Protein AF-G8SBR4-F1 (afdb_monomer)

Nearest PDB structures (foldseek):
  3jyc-assembly1_A  TM=4.160E-01  e=3.645E+00  Gallus gallus
  7jh5-assembly2_B  TM=1.978E-01  e=1.471E+00  synthetic construct
  8qoe-assembly1_A  TM=1.934E-01  e=2.579E+00  Bacillus subtilis
  8xqp-assembly1_R  TM=1.798E-01  e=9.433E+00  Clostridium perfringens

Mean predicted aligned error: 12.68 Å

Sequence (337 aa):
MSLQRVLLVAGSVLLLLQIVKFSGVLSAIRWILANGREFIVELRKRQDTFSEAAYWEVLDRCNGRAVPPFGVLEYRLLRFASRRGRAAGVAIRFGRTILYDFTAIGVYVAAFLLITGAPALRNRVHGPVTTLAWISAGLGALQLIAIYAEACVSYARIGSYGLGFHGASRYVERERAGTYFAEVKTLVGAVLYSLLIGSMIFYFSAGHGARYDAFRIAQTTPAGVAGDVLTCVYFAVMTFFTADTPDARNGVAHLATVILVLQAVCALVLALTTATMYIAPDSRPEPPPVDPPAPEPSRLPVQRPARSGPAAFVTGVVIGVVLAGAGLRARRPGRRR

Radius of gyration: 23.19 Å; Cα contacts (8 Å, |Δi|>4): 305; chains: 1; bounding box: 65×39×85 Å

Structure (mmCIF, N/CA/C/O backbone):
data_AF-G8SBR4-F1
#
_entry.id   AF-G8SBR4-F1
#
loop_
_atom_site.group_PDB
_atom_site.id
_atom_site.type_symbol
_atom_site.label_atom_id
_atom_site.label_alt_id
_atom_site.label_comp_id
_atom_site.label_asym_id
_atom_site.label_entity_id
_atom_site.label_seq_id
_atom_site.pdbx_PDB_ins_code
_atom_site.Cartn_x
_atom_site.Cartn_y
_atom_site.Cartn_z
_atom_site.occupancy
_atom_site.B_iso_or_equiv
_atom_site.auth_seq_id
_atom_site.auth_comp_id
_atom_site.auth_asym_id
_atom_site.auth_atom_id
_atom_site.pdbx_PDB_model_num
ATOM 1 N N . MET A 1 1 ? -2.087 18.052 -26.152 1.00 65.94 1 MET A N 1
ATOM 2 C CA . MET A 1 1 ? -1.123 17.846 -25.042 1.00 65.94 1 MET A CA 1
ATOM 3 C C . MET A 1 1 ? -0.357 16.554 -25.307 1.00 65.94 1 MET A C 1
ATOM 5 O O . MET A 1 1 ? -1.004 15.582 -25.671 1.00 65.94 1 MET A O 1
ATOM 9 N N . SER A 1 2 ? 0.980 16.526 -25.213 1.00 86.44 2 SER A N 1
ATOM 10 C CA . SER A 1 2 ? 1.739 15.285 -25.461 1.00 86.44 2 SER A CA 1
ATOM 11 C C . SER A 1 2 ? 1.460 14.240 -24.373 1.00 86.44 2 SER A C 1
ATOM 13 O O . SER A 1 2 ? 1.215 14.597 -23.220 1.00 86.44 2 SER A O 1
ATOM 15 N N . LEU A 1 3 ? 1.516 12.949 -24.724 1.00 83.56 3 LEU A N 1
ATOM 16 C CA . LEU A 1 3 ? 1.269 11.840 -23.790 1.00 83.56 3 LEU A CA 1
ATOM 17 C C . LEU A 1 3 ? 2.164 11.918 -22.541 1.00 83.56 3 LEU A C 1
ATOM 19 O O . LEU A 1 3 ? 1.691 11.706 -21.431 1.00 83.56 3 LEU A O 1
ATOM 23 N N . GLN A 1 4 ? 3.433 12.300 -22.704 1.00 85.50 4 GLN A N 1
ATOM 24 C CA . GLN A 1 4 ? 4.359 12.503 -21.589 1.00 85.50 4 GLN A CA 1
ATOM 25 C C . GLN A 1 4 ? 3.858 13.570 -20.604 1.00 85.50 4 GLN A C 1
ATOM 27 O O . GLN A 1 4 ? 3.919 13.351 -19.400 1.00 85.50 4 GLN A O 1
ATOM 32 N N . ARG A 1 5 ? 3.316 14.698 -21.088 1.00 87.00 5 ARG A N 1
ATOM 33 C CA . ARG A 1 5 ? 2.748 15.739 -20.213 1.00 87.00 5 ARG A CA 1
ATOM 34 C C . ARG A 1 5 ? 1.516 15.232 -19.464 1.00 87.00 5 ARG A C 1
ATOM 36 O O . ARG A 1 5 ? 1.389 15.510 -18.279 1.00 87.00 5 ARG A O 1
ATOM 43 N N . VAL A 1 6 ? 0.651 14.454 -20.125 1.00 87.44 6 VAL A N 1
ATOM 44 C CA . VAL A 1 6 ? -0.506 13.806 -19.474 1.00 87.44 6 VAL A CA 1
ATOM 45 C C . VAL A 1 6 ? -0.036 12.896 -18.339 1.00 87.44 6 VAL A C 1
ATOM 47 O O . VAL A 1 6 ? -0.540 13.005 -17.226 1.00 87.44 6 VAL A O 1
ATOM 50 N N . LEU A 1 7 ? 0.954 12.037 -18.601 1.00 86.25 7 LEU A N 1
ATOM 51 C CA . LEU A 1 7 ? 1.486 11.100 -17.609 1.00 86.25 7 LEU A CA 1
ATOM 52 C C . LEU A 1 7 ? 2.224 11.802 -16.467 1.00 86.25 7 LEU A C 1
ATOM 54 O O . LEU A 1 7 ? 2.116 11.353 -15.333 1.00 86.25 7 LEU A O 1
ATOM 58 N N . LEU A 1 8 ? 2.928 12.905 -16.734 1.00 88.88 8 LEU A N 1
ATOM 59 C CA . LEU A 1 8 ? 3.547 13.714 -15.683 1.00 88.88 8 LEU A CA 1
ATOM 60 C C . LEU A 1 8 ? 2.501 14.341 -14.772 1.00 88.88 8 LEU A C 1
ATOM 62 O O . LEU A 1 8 ? 2.601 14.211 -13.560 1.00 88.88 8 LEU A O 1
ATOM 66 N N . VAL A 1 9 ? 1.477 14.982 -15.339 1.00 89.50 9 VAL A N 1
ATOM 67 C CA . VAL A 1 9 ? 0.406 15.589 -14.538 1.00 89.50 9 VAL A CA 1
ATOM 68 C C . VAL A 1 9 ? -0.328 14.515 -13.735 1.00 89.50 9 VAL A C 1
ATOM 70 O O . VAL A 1 9 ? -0.495 14.668 -12.528 1.00 89.50 9 VAL A O 1
ATOM 73 N N . ALA A 1 10 ? -0.711 13.407 -14.375 1.00 86.62 10 ALA A N 1
ATOM 74 C CA . ALA A 1 10 ? -1.394 12.303 -13.707 1.00 86.62 10 ALA A CA 1
ATOM 75 C C . ALA A 1 10 ? -0.533 11.682 -12.597 1.00 86.62 10 ALA A C 1
ATOM 77 O O . ALA A 1 10 ? -1.011 11.518 -11.478 1.00 86.62 10 ALA A O 1
ATOM 78 N N . GLY A 1 11 ? 0.739 11.390 -12.878 1.00 87.38 11 GLY A N 1
ATOM 79 C CA . GLY A 1 11 ? 1.673 10.843 -11.900 1.00 87.38 11 GLY A CA 1
ATOM 80 C C . GLY A 1 11 ? 1.918 11.792 -10.727 1.00 87.38 11 GLY A C 1
ATOM 81 O O . GLY A 1 11 ? 1.952 11.344 -9.589 1.00 87.38 11 GLY A O 1
ATOM 82 N N . SER A 1 12 ? 2.014 13.104 -10.969 1.00 92.00 12 SER A N 1
ATOM 83 C CA . SER A 1 12 ? 2.237 14.093 -9.908 1.00 92.00 12 SER A CA 1
ATOM 84 C C . SER A 1 12 ? 1.014 14.230 -9.010 1.00 92.00 12 SER A C 1
ATOM 86 O O . SER A 1 12 ? 1.148 14.310 -7.791 1.00 92.00 12 SER A O 1
ATOM 88 N N . VAL A 1 13 ? -0.189 14.207 -9.595 1.00 87.94 13 VAL A N 1
ATOM 89 C CA . VAL A 1 13 ? -1.441 14.173 -8.830 1.00 87.94 13 VAL A CA 1
ATOM 90 C C . VAL A 1 13 ? -1.520 12.888 -8.005 1.00 87.94 13 VAL A C 1
ATOM 92 O O . VAL A 1 13 ? -1.820 12.957 -6.817 1.00 87.94 13 VAL A O 1
ATOM 95 N N . LEU A 1 14 ? -1.203 11.728 -8.589 1.00 86.44 14 LEU A N 1
ATOM 96 C CA . LEU A 1 14 ? -1.184 10.457 -7.860 1.00 86.44 14 LEU A CA 1
ATOM 97 C C . LEU A 1 14 ? -0.159 10.461 -6.725 1.00 86.44 14 LEU A C 1
ATOM 99 O O . LEU A 1 14 ? -0.493 10.039 -5.621 1.00 86.44 14 LEU A O 1
ATOM 103 N N . LEU A 1 15 ? 1.044 10.987 -6.954 1.00 89.31 15 LEU A N 1
ATOM 104 C CA . LEU A 1 15 ? 2.070 11.110 -5.925 1.00 89.31 15 LEU A CA 1
ATOM 105 C C . LEU A 1 15 ? 1.606 12.021 -4.782 1.00 89.31 15 LEU A C 1
ATOM 107 O O . LEU A 1 15 ? 1.761 11.670 -3.616 1.00 89.31 15 LEU A O 1
ATOM 111 N N . LEU A 1 16 ? 0.983 13.161 -5.094 1.00 88.44 16 LEU A N 1
ATOM 112 C CA . LEU A 1 16 ? 0.421 14.051 -4.078 1.00 88.44 16 LEU A CA 1
ATOM 113 C C . LEU A 1 16 ? -0.665 13.344 -3.257 1.00 88.44 16 LEU A C 1
ATOM 115 O O . LEU A 1 16 ? -0.659 13.422 -2.029 1.00 88.44 16 LEU A O 1
ATOM 119 N N . LEU A 1 17 ? -1.567 12.616 -3.920 1.00 84.69 17 LEU A N 1
ATOM 120 C CA . LEU A 1 17 ? -2.590 11.813 -3.249 1.00 84.69 17 LEU A CA 1
ATOM 121 C C . LEU A 1 17 ? -1.957 10.743 -2.354 1.00 84.69 17 LEU A C 1
ATOM 123 O O . LEU A 1 17 ? -2.390 10.565 -1.216 1.00 84.69 17 LEU A O 1
ATOM 127 N N . GLN A 1 18 ? -0.899 10.075 -2.820 1.00 87.56 18 GLN A N 1
ATOM 128 C CA . GLN A 1 18 ? -0.135 9.131 -2.014 1.00 87.56 18 GLN A CA 1
ATOM 129 C C . GLN A 1 18 ? 0.480 9.816 -0.777 1.00 87.56 18 GLN A C 1
ATOM 131 O O . GLN A 1 18 ? 0.325 9.317 0.336 1.00 87.56 18 GLN A O 1
ATOM 136 N N . ILE A 1 19 ? 1.122 10.975 -0.918 1.00 88.50 19 ILE A N 1
ATOM 137 C CA . ILE A 1 19 ? 1.710 11.706 0.219 1.00 88.50 19 ILE A CA 1
ATOM 138 C C . ILE A 1 19 ? 0.632 12.058 1.248 1.00 88.50 19 ILE A C 1
ATOM 140 O O . ILE A 1 19 ? 0.788 11.777 2.435 1.00 88.50 19 ILE A O 1
ATOM 144 N N . VAL A 1 20 ? -0.490 12.615 0.790 1.00 84.50 20 VAL A N 1
ATOM 145 C CA . VAL A 1 20 ? -1.632 12.964 1.644 1.00 84.50 20 VAL A CA 1
ATOM 146 C C . VAL A 1 20 ? -2.134 11.733 2.401 1.00 84.50 20 VAL A C 1
ATOM 148 O O . VAL A 1 20 ? -2.339 11.796 3.613 1.00 84.50 20 VAL A O 1
ATOM 151 N N . LYS A 1 21 ? -2.260 10.591 1.718 1.00 81.12 21 LYS A N 1
ATOM 152 C CA . LYS A 1 21 ? -2.664 9.327 2.338 1.00 81.12 21 LYS A CA 1
ATOM 153 C C . LYS A 1 21 ? -1.675 8.811 3.364 1.00 81.12 21 LYS A C 1
ATOM 155 O O . LYS A 1 21 ? -2.083 8.444 4.462 1.00 81.12 21 LYS A O 1
ATOM 160 N N . PHE A 1 22 ? -0.395 8.796 3.016 1.00 86.06 22 PHE A N 1
ATOM 161 C CA . PHE A 1 22 ? 0.662 8.333 3.900 1.00 86.06 22 PHE A CA 1
ATOM 162 C C . PHE A 1 22 ? 0.661 9.133 5.206 1.00 86.06 22 PHE A C 1
ATOM 164 O O . PHE A 1 22 ? 0.586 8.556 6.289 1.00 86.06 22 PHE A O 1
ATOM 171 N N . SER A 1 23 ? 0.603 10.463 5.102 1.00 85.81 23 SER A N 1
ATOM 172 C CA . SER A 1 23 ? 0.567 11.368 6.253 1.00 85.81 23 SER A CA 1
ATOM 173 C C . SER A 1 23 ? -0.584 11.094 7.211 1.00 85.81 23 SER A C 1
ATOM 175 O O . SER A 1 23 ? -0.430 11.248 8.426 1.00 85.81 23 SER A O 1
ATOM 177 N N . GLY A 1 24 ? -1.748 10.681 6.712 1.00 81.00 24 GLY A N 1
ATOM 178 C CA . GLY A 1 24 ? -2.842 10.385 7.625 1.00 81.00 24 GLY A CA 1
ATOM 179 C C . GLY A 1 24 ? -2.983 8.931 8.052 1.00 81.00 24 GLY A C 1
ATOM 180 O O . GLY A 1 24 ? -3.658 8.725 9.053 1.00 81.00 24 GLY A O 1
ATOM 181 N N . VAL A 1 25 ? -2.283 7.973 7.433 1.00 83.06 25 VAL A N 1
ATOM 182 C CA . VAL A 1 25 ? -1.982 6.684 8.096 1.00 83.06 25 VAL A CA 1
ATOM 183 C C . VAL A 1 25 ? -1.115 6.945 9.326 1.00 83.06 25 VAL A C 1
ATOM 185 O O . VAL A 1 25 ? -1.437 6.500 10.423 1.00 83.06 25 VAL A O 1
ATOM 188 N N . LEU A 1 26 ? -0.070 7.772 9.193 1.00 87.38 26 LEU A N 1
ATOM 189 C CA . LEU A 1 26 ? 0.764 8.167 10.335 1.00 87.38 26 LEU A CA 1
ATOM 190 C C . LEU A 1 26 ? -0.042 8.920 11.405 1.00 87.38 26 LEU A C 1
ATOM 192 O O . LEU A 1 26 ? 0.120 8.679 12.602 1.00 87.38 26 LEU A O 1
ATOM 196 N N . SER A 1 27 ? -0.955 9.801 10.985 1.00 83.38 27 SER A N 1
ATOM 197 C CA . SER A 1 27 ? -1.854 10.494 11.914 1.00 83.38 27 SER A CA 1
ATOM 198 C C . SER A 1 27 ? -2.823 9.533 12.609 1.00 83.38 27 SER A C 1
ATOM 200 O O . SER A 1 27 ? -3.087 9.720 13.796 1.00 83.38 27 SER A O 1
ATOM 202 N N . ALA A 1 28 ? -3.312 8.500 11.913 1.00 81.31 28 ALA A N 1
ATOM 203 C CA . ALA A 1 28 ? -4.145 7.453 12.498 1.00 81.31 28 ALA A CA 1
ATOM 204 C C . ALA A 1 28 ? -3.377 6.624 13.525 1.00 81.31 28 ALA A C 1
ATOM 206 O O . ALA A 1 28 ? -3.847 6.493 14.651 1.00 81.31 28 ALA A O 1
ATOM 207 N N . ILE A 1 29 ? -2.154 6.185 13.213 1.00 86.38 29 ILE A N 1
ATOM 208 C CA . ILE A 1 29 ? -1.273 5.504 14.176 1.00 86.38 29 ILE A CA 1
ATOM 209 C C . ILE A 1 29 ? -1.103 6.352 15.438 1.00 86.38 29 ILE A C 1
ATOM 211 O O . ILE A 1 29 ? -1.348 5.875 16.547 1.00 86.38 29 ILE A O 1
ATOM 215 N N . ARG A 1 30 ? -0.733 7.630 15.276 1.00 86.62 30 ARG A N 1
ATOM 216 C CA . ARG A 1 30 ? -0.554 8.555 16.404 1.00 86.62 30 ARG A CA 1
ATOM 217 C C . ARG A 1 30 ? -1.828 8.676 17.238 1.00 86.62 30 ARG A C 1
ATOM 219 O O . ARG A 1 30 ? -1.757 8.659 18.464 1.00 86.62 30 ARG A O 1
ATOM 226 N N . TRP A 1 31 ? -2.981 8.779 16.582 1.00 85.75 31 TRP A N 1
ATOM 227 C CA . TRP A 1 31 ? -4.265 8.847 17.266 1.00 85.75 31 TRP A CA 1
ATOM 228 C C . TRP A 1 31 ? -4.572 7.565 18.044 1.00 85.75 31 TRP A C 1
ATOM 230 O O . TRP A 1 31 ? -4.963 7.651 19.203 1.00 85.75 31 TRP A O 1
ATOM 240 N N . ILE A 1 32 ? -4.364 6.383 17.456 1.00 84.25 32 ILE A N 1
ATOM 241 C CA . ILE A 1 32 ? -4.666 5.100 18.114 1.00 84.25 32 ILE A CA 1
ATOM 242 C C . ILE A 1 32 ? -3.770 4.906 19.337 1.00 84.25 32 ILE A C 1
ATOM 244 O O . ILE A 1 32 ? -4.229 4.428 20.376 1.00 84.25 32 ILE A O 1
ATOM 248 N N . LEU A 1 33 ? -2.500 5.303 19.239 1.00 86.75 33 LEU A N 1
ATOM 249 C CA . LEU A 1 33 ? -1.570 5.245 20.362 1.00 86.75 33 LEU A CA 1
ATOM 250 C C . LEU A 1 33 ? -2.011 6.138 21.528 1.00 86.75 33 LEU A C 1
ATOM 252 O O . LEU A 1 33 ? -1.900 5.704 22.677 1.00 86.75 33 LEU A O 1
ATOM 256 N N . ALA A 1 34 ? -2.525 7.336 21.232 1.00 85.62 34 ALA A N 1
ATOM 257 C CA . ALA A 1 34 ? -2.990 8.292 22.234 1.00 85.62 34 ALA A CA 1
ATOM 258 C C . ALA A 1 34 ? -4.360 7.914 22.827 1.00 85.62 34 ALA A C 1
ATOM 260 O O . ALA A 1 34 ? -4.504 7.855 24.043 1.00 85.62 34 ALA A O 1
ATOM 261 N N . ASN A 1 35 ? -5.343 7.609 21.975 1.00 85.50 35 ASN A N 1
ATOM 262 C CA . ASN A 1 35 ? -6.762 7.578 22.348 1.00 85.50 35 ASN A CA 1
ATOM 263 C C . ASN A 1 35 ? -7.411 6.189 22.217 1.00 85.50 35 ASN A C 1
ATOM 265 O O . ASN A 1 35 ? -8.520 5.977 22.700 1.00 85.50 35 ASN A O 1
ATOM 269 N N . GLY A 1 36 ? -6.752 5.215 21.578 1.00 82.62 36 GLY A N 1
ATOM 270 C CA . GLY A 1 36 ? -7.382 3.943 21.195 1.00 82.62 36 GLY A CA 1
ATOM 271 C C . GLY A 1 36 ? -7.905 3.103 22.368 1.00 82.62 36 GLY A C 1
ATOM 272 O O . GLY A 1 36 ? -8.926 2.435 22.229 1.00 82.62 36 GLY A O 1
ATOM 273 N N . ARG A 1 37 ? -7.243 3.162 23.536 1.00 85.06 37 ARG A N 1
ATOM 274 C CA . ARG A 1 37 ? -7.680 2.439 24.749 1.00 85.06 37 ARG A CA 1
ATOM 275 C C . ARG A 1 37 ? -8.931 3.048 25.374 1.00 85.06 37 ARG A C 1
ATOM 277 O O . ARG A 1 37 ? -9.852 2.320 25.719 1.00 85.06 37 ARG A O 1
ATOM 284 N N . GLU A 1 38 ? -8.960 4.368 25.516 1.00 85.31 38 GLU A N 1
ATOM 285 C CA . GLU A 1 38 ? -10.134 5.074 26.032 1.00 85.31 38 GLU A CA 1
ATOM 286 C C . GLU A 1 38 ? -11.323 4.876 25.090 1.00 85.31 38 GLU A C 1
ATOM 288 O O . GLU A 1 38 ? -12.408 4.500 25.525 1.00 85.31 38 GLU A O 1
ATOM 293 N N . PHE A 1 39 ? -11.070 4.997 23.784 1.00 84.00 39 PHE A N 1
ATOM 294 C CA . PHE A 1 39 ? -12.059 4.761 22.744 1.00 84.00 39 PHE A CA 1
ATOM 295 C C . PHE A 1 39 ? -12.727 3.386 22.866 1.00 84.00 39 PHE A C 1
ATOM 297 O O . PHE A 1 39 ? -13.953 3.313 22.890 1.00 84.00 39 PHE A O 1
ATOM 304 N N . ILE A 1 40 ? -11.960 2.292 22.981 1.00 82.00 40 ILE A N 1
ATOM 305 C CA . ILE A 1 40 ? -12.560 0.952 23.072 1.00 82.00 40 ILE A CA 1
ATOM 306 C C . ILE A 1 40 ? -13.300 0.728 24.396 1.00 82.00 40 ILE A C 1
ATOM 308 O O . ILE A 1 40 ? -14.309 0.026 24.412 1.00 82.00 40 ILE A O 1
ATOM 312 N N . VAL A 1 41 ? -12.840 1.328 25.498 1.00 85.19 41 VAL A N 1
ATOM 313 C CA . VAL A 1 41 ? -13.530 1.256 26.796 1.00 85.19 41 VAL A CA 1
ATOM 314 C C . VAL A 1 41 ? -14.888 1.951 26.716 1.00 85.19 41 VAL A C 1
ATOM 316 O O . VAL A 1 41 ? -15.898 1.350 27.072 1.00 85.19 41 VAL A O 1
ATOM 319 N N . GLU A 1 42 ? -14.937 3.175 26.191 1.00 84.44 42 GLU A N 1
ATOM 320 C CA . GLU A 1 42 ? -16.190 3.918 26.003 1.00 84.44 42 GLU A CA 1
ATOM 321 C C . GLU A 1 42 ? -17.128 3.240 25.002 1.00 84.44 42 GLU A C 1
ATOM 323 O O . GLU A 1 42 ? -18.343 3.202 25.197 1.00 84.44 42 GLU A O 1
ATOM 328 N N . LEU A 1 43 ? -16.567 2.648 23.949 1.00 80.50 43 LEU A N 1
ATOM 329 C CA . LEU A 1 43 ? -17.334 1.923 22.949 1.00 80.50 43 LEU A CA 1
ATOM 330 C C . LEU A 1 43 ? -17.978 0.655 23.542 1.00 80.50 43 LEU A C 1
ATOM 332 O O . LEU A 1 43 ? -19.140 0.372 23.255 1.00 80.50 43 LEU A O 1
ATOM 336 N N . ARG A 1 44 ? -17.272 -0.070 24.423 1.00 80.06 44 ARG A N 1
ATOM 337 C CA . ARG A 1 44 ? -17.801 -1.253 25.133 1.00 80.06 44 ARG A CA 1
ATOM 338 C C . ARG A 1 44 ? -18.896 -0.916 26.140 1.00 80.06 44 ARG A C 1
ATOM 340 O O . ARG A 1 44 ? -19.832 -1.691 26.278 1.00 80.06 44 ARG A O 1
ATOM 347 N N . LYS A 1 45 ? -18.849 0.255 26.784 1.00 81.69 45 LYS A N 1
ATOM 348 C CA . LYS A 1 45 ? -19.945 0.721 27.661 1.00 81.69 45 LYS A CA 1
ATOM 349 C C . LYS A 1 45 ? -21.282 0.875 26.923 1.00 81.69 45 LYS A C 1
ATOM 351 O O . LYS A 1 45 ? -22.319 0.980 27.562 1.00 81.69 45 LYS A O 1
ATOM 356 N N . ARG A 1 46 ? -21.263 0.921 25.587 1.00 73.12 46 ARG A N 1
ATOM 357 C CA . ARG A 1 46 ? -22.446 1.079 24.728 1.00 73.12 46 ARG A CA 1
ATOM 358 C C . ARG A 1 46 ? -22.765 -0.169 23.906 1.00 73.12 46 ARG A C 1
ATOM 360 O O . ARG A 1 46 ? -23.475 -0.070 22.905 1.00 73.12 46 ARG A O 1
ATOM 367 N N . GLN A 1 47 ? -22.225 -1.326 24.291 1.00 65.94 47 GLN A N 1
ATOM 368 C CA . GLN A 1 47 ? -22.334 -2.564 23.519 1.00 65.94 47 GLN A CA 1
ATOM 369 C C . GLN A 1 47 ? -23.794 -3.009 23.301 1.00 65.94 47 GLN A C 1
ATOM 371 O O . GLN A 1 47 ? -24.100 -3.541 22.238 1.00 65.94 47 GLN A O 1
ATOM 376 N N . ASP A 1 48 ? -24.707 -2.671 24.216 1.00 59.16 48 ASP A N 1
ATOM 377 C CA . ASP A 1 48 ? -26.133 -3.025 24.116 1.00 59.16 48 ASP A CA 1
ATOM 378 C C . ASP A 1 48 ? -26.926 -2.142 23.131 1.00 59.16 48 ASP A C 1
ATOM 380 O O . ASP A 1 48 ? -28.009 -2.506 22.682 1.00 59.16 48 ASP A O 1
ATOM 384 N N . THR A 1 49 ? -26.381 -0.982 22.741 1.00 58.91 49 THR A N 1
ATOM 385 C CA . THR A 1 49 ? -27.012 -0.010 21.821 1.00 58.91 49 THR A CA 1
ATOM 386 C C . THR A 1 49 ? -26.135 0.269 20.600 1.00 58.91 49 THR A C 1
ATOM 388 O O . THR A 1 49 ? -26.118 1.383 20.059 1.00 58.91 49 THR A O 1
ATOM 391 N N . PHE A 1 50 ? -25.372 -0.742 20.166 1.00 65.06 50 PHE A N 1
ATOM 392 C CA . PHE A 1 50 ? -24.328 -0.610 19.154 1.00 65.06 50 PHE A CA 1
ATOM 393 C C . PHE A 1 50 ? -24.888 -0.168 17.794 1.00 65.06 50 PHE A C 1
ATOM 395 O O . PHE A 1 50 ? -25.272 -0.960 16.937 1.00 65.06 50 PHE A O 1
ATOM 402 N N . SER A 1 51 ? -24.938 1.145 17.592 1.00 71.12 51 SER A N 1
ATOM 403 C CA . SER A 1 51 ? -25.335 1.785 16.346 1.00 71.12 51 SER A CA 1
ATOM 404 C C . SER A 1 51 ? -24.155 2.545 15.758 1.00 71.12 51 SER A C 1
ATOM 406 O O . SER A 1 51 ? -23.279 3.034 16.473 1.00 71.12 51 SER A O 1
ATOM 408 N N . GLU A 1 52 ? -24.153 2.703 14.435 1.00 70.31 52 GLU A N 1
ATOM 409 C CA . GLU A 1 52 ? -23.153 3.522 13.744 1.00 70.31 52 GLU A CA 1
ATOM 410 C C . GLU A 1 52 ? -23.097 4.944 14.337 1.00 70.31 52 GLU A C 1
ATOM 412 O O . GLU A 1 52 ? -22.017 5.480 14.558 1.00 70.31 52 GLU A O 1
ATOM 417 N N . ALA A 1 53 ? -24.245 5.526 14.701 1.00 72.69 53 ALA A N 1
ATOM 418 C CA . ALA A 1 53 ? -24.310 6.834 15.352 1.00 72.69 53 ALA A CA 1
ATOM 419 C C . ALA A 1 53 ? -23.591 6.869 16.715 1.00 72.69 53 ALA A C 1
ATOM 421 O O . ALA A 1 53 ? -22.863 7.825 16.982 1.00 72.69 53 ALA A O 1
ATOM 422 N N . ALA A 1 54 ? -23.757 5.834 17.546 1.00 74.19 54 ALA A N 1
ATOM 423 C CA . ALA A 1 54 ? -23.092 5.733 18.845 1.00 74.19 54 ALA A CA 1
ATOM 424 C C . ALA A 1 54 ? -21.568 5.580 18.705 1.00 74.19 54 ALA A C 1
ATOM 426 O O . ALA A 1 54 ? -20.826 6.236 19.434 1.00 74.19 54 ALA A O 1
ATOM 427 N N . TYR A 1 55 ? -21.099 4.790 17.731 1.00 75.75 55 TYR A N 1
ATOM 428 C CA . TYR A 1 55 ? -19.671 4.663 17.411 1.00 75.75 55 TYR A CA 1
ATOM 429 C C . TYR A 1 55 ? -19.046 6.031 17.110 1.00 75.75 55 TYR A C 1
ATOM 431 O O . TYR A 1 55 ? -18.026 6.402 17.691 1.00 75.75 55 TYR A O 1
ATOM 439 N N . TRP A 1 56 ? -19.688 6.816 16.241 1.00 73.88 56 TRP A N 1
ATOM 440 C CA . TRP A 1 56 ? -19.177 8.131 15.856 1.00 73.88 56 TRP A CA 1
ATOM 441 C C . TRP A 1 56 ? -19.247 9.155 16.982 1.00 73.88 56 TRP A C 1
ATOM 443 O O . TRP A 1 56 ? -18.378 10.015 17.070 1.00 73.88 56 TRP A O 1
ATOM 453 N N . GLU A 1 57 ? -20.256 9.070 17.845 1.00 77.50 57 GLU A N 1
ATOM 454 C CA . GLU A 1 57 ? -20.357 9.938 19.013 1.00 77.50 57 GLU A CA 1
ATOM 455 C C . GLU A 1 57 ? -19.213 9.686 20.002 1.00 77.50 57 GLU A C 1
ATOM 457 O O . GLU A 1 57 ? -18.580 10.635 20.461 1.00 77.50 57 GLU A O 1
ATOM 462 N N . VAL A 1 58 ? -18.912 8.416 20.294 1.00 79.25 58 VAL A N 1
ATOM 463 C CA . VAL A 1 58 ? -17.763 8.040 21.132 1.00 79.25 58 VAL A CA 1
ATOM 464 C C . VAL A 1 58 ? -16.465 8.513 20.485 1.00 79.25 58 VAL A C 1
ATOM 466 O O . VAL A 1 58 ? -15.624 9.115 21.147 1.00 79.25 58 VAL A O 1
ATOM 469 N N . LEU A 1 59 ? -16.330 8.325 19.173 1.00 76.75 59 LEU A N 1
ATOM 470 C CA . LEU A 1 59 ? -15.152 8.763 18.438 1.00 76.75 59 LEU A CA 1
ATOM 471 C C . LEU A 1 59 ? -14.972 10.287 18.470 1.00 76.75 59 LEU A C 1
ATOM 473 O O . LEU A 1 59 ? -13.863 10.755 18.702 1.00 76.75 59 LEU A O 1
ATOM 477 N N . ASP A 1 60 ? -16.040 11.070 18.286 1.00 75.88 60 ASP A N 1
ATOM 478 C CA . ASP A 1 60 ? -15.991 12.535 18.375 1.00 75.88 60 ASP A CA 1
ATOM 479 C C . ASP A 1 60 ? -15.618 13.006 19.793 1.00 75.88 60 ASP A C 1
ATOM 481 O O . ASP A 1 60 ? -14.855 13.966 19.924 1.00 75.88 60 ASP A O 1
ATOM 485 N N . ARG A 1 61 ? -16.089 12.318 20.846 1.00 78.44 61 ARG A N 1
ATOM 486 C CA . ARG A 1 61 ? -15.711 12.610 22.241 1.00 78.44 61 ARG A CA 1
ATOM 487 C C . ARG A 1 61 ? -14.236 12.306 22.505 1.00 78.44 61 ARG A C 1
ATOM 489 O O . ARG A 1 61 ? -13.523 13.184 22.982 1.00 78.44 61 ARG A O 1
ATOM 496 N N . CYS A 1 62 ? -13.769 11.110 22.142 1.00 77.81 62 CYS A N 1
ATOM 497 C CA . CYS A 1 62 ? -12.387 10.674 22.372 1.00 77.81 62 CYS A CA 1
ATOM 498 C C . CYS A 1 62 ? -11.367 11.381 21.460 1.00 77.81 62 CYS A C 1
ATOM 500 O O . CYS A 1 62 ? -10.175 11.381 21.746 1.00 77.81 62 CYS A O 1
ATOM 502 N N . ASN A 1 63 ? -11.796 11.972 20.340 1.00 71.56 63 ASN A N 1
ATOM 503 C CA . ASN A 1 63 ? -10.896 12.660 19.410 1.00 71.56 63 ASN A CA 1
ATOM 504 C C . ASN A 1 63 ? -10.541 14.098 19.845 1.00 71.56 63 ASN A C 1
ATOM 506 O O . ASN A 1 63 ? -9.497 14.624 19.450 1.00 71.56 63 ASN A O 1
ATOM 510 N N . GLY A 1 64 ? -11.392 14.763 20.632 1.00 61.94 64 GLY A N 1
ATOM 511 C CA . GLY A 1 64 ? -11.185 16.161 21.028 1.00 61.94 64 GLY A CA 1
ATOM 512 C C . GLY A 1 64 ? -11.018 17.129 19.836 1.00 61.94 64 GLY A C 1
ATOM 513 O O . GLY A 1 64 ? -11.673 16.990 18.800 1.00 61.94 64 GLY A O 1
ATOM 514 N N . ARG A 1 65 ? -10.130 18.135 19.980 1.00 54.62 65 ARG A N 1
ATOM 515 C CA . ARG A 1 65 ? -9.753 19.121 18.931 1.00 54.62 65 ARG A CA 1
ATOM 516 C C . ARG A 1 65 ? -8.623 18.644 17.996 1.00 54.62 65 ARG A C 1
ATOM 518 O O . ARG A 1 65 ? -8.141 19.433 17.185 1.00 54.62 65 ARG A O 1
ATOM 525 N N . ALA A 1 66 ? -8.159 17.398 18.112 1.00 55.44 66 ALA A N 1
ATOM 526 C CA . ALA A 1 66 ? -7.062 16.898 17.287 1.00 55.44 66 ALA A CA 1
ATOM 527 C C . ALA A 1 66 ? -7.477 16.763 15.811 1.00 55.44 66 ALA A C 1
ATOM 529 O O . ALA A 1 66 ? -8.653 16.548 15.499 1.00 55.44 66 ALA A O 1
ATOM 530 N N . VAL A 1 67 ? -6.499 16.876 14.899 1.00 55.28 67 VAL A N 1
ATOM 531 C CA . VAL A 1 67 ? -6.704 16.598 13.468 1.00 55.28 67 VAL A CA 1
ATOM 532 C C . VAL A 1 67 ? -7.287 15.188 13.350 1.00 55.28 67 VAL A C 1
ATOM 534 O O . VAL A 1 67 ? -6.611 14.235 13.748 1.00 55.28 67 VAL A O 1
ATOM 537 N N . PRO A 1 68 ? -8.530 15.046 12.856 1.00 56.12 68 PRO A N 1
ATOM 538 C CA . PRO A 1 68 ? -9.184 13.755 12.827 1.00 56.12 68 PRO A CA 1
ATOM 539 C C . PRO A 1 68 ? -8.397 12.796 11.926 1.00 56.12 68 PRO A C 1
ATOM 541 O O . PRO A 1 68 ? -8.016 13.197 10.821 1.00 56.12 68 PRO A O 1
ATOM 544 N N . PRO A 1 69 ? -8.172 11.538 12.341 1.00 60.78 69 PRO A N 1
ATOM 545 C CA . PRO A 1 69 ? -7.642 10.529 11.433 1.00 60.78 69 PRO A CA 1
ATOM 546 C C . PRO A 1 69 ? -8.577 10.352 10.225 1.00 60.78 69 PRO A C 1
ATOM 548 O O . PRO A 1 69 ? -9.769 10.664 10.303 1.00 60.78 69 PRO A O 1
ATOM 551 N N . PHE A 1 70 ? -8.041 9.892 9.086 1.00 58.72 70 PHE A N 1
ATOM 552 C CA . PHE A 1 70 ? -8.740 9.936 7.787 1.00 58.72 70 PHE A CA 1
ATOM 553 C C . PHE A 1 70 ? -10.166 9.366 7.816 1.00 58.72 70 PHE A C 1
ATOM 555 O O . PHE A 1 70 ? -11.042 9.933 7.164 1.00 58.72 70 PHE A O 1
ATOM 562 N N . GLY A 1 71 ? -10.426 8.309 8.596 1.00 55.66 71 GLY A N 1
ATOM 563 C CA . GLY A 1 71 ? -11.767 7.723 8.728 1.00 55.66 71 GLY A CA 1
ATOM 564 C C . GLY A 1 71 ? -12.798 8.645 9.397 1.00 55.66 71 GLY A C 1
ATOM 565 O O . GLY A 1 71 ? -13.972 8.635 9.036 1.00 55.66 71 GLY A O 1
ATOM 566 N N . VAL A 1 72 ? -12.371 9.514 10.318 1.00 57.16 72 VAL A N 1
ATOM 567 C CA . VAL A 1 72 ? -13.243 10.499 10.991 1.00 57.16 72 VAL A CA 1
ATOM 568 C C . VAL A 1 72 ? -13.554 11.667 10.064 1.00 57.16 72 VAL A C 1
ATOM 570 O O . VAL A 1 72 ? -14.682 12.161 10.025 1.00 57.16 72 VAL A O 1
ATOM 573 N N . LEU A 1 73 ? -12.560 12.098 9.283 1.00 61.50 73 LEU A N 1
ATOM 574 C CA . LEU A 1 73 ? -12.734 13.136 8.271 1.00 61.50 73 LEU A CA 1
ATOM 575 C C . LEU A 1 73 ? -13.697 12.664 7.165 1.00 61.50 73 LEU A C 1
ATOM 577 O O . LEU A 1 73 ? -14.581 13.423 6.764 1.00 61.50 73 LEU A O 1
ATOM 581 N N . GLU A 1 74 ? -13.589 11.398 6.740 1.00 60.19 74 GLU A N 1
ATOM 582 C CA . GLU A 1 74 ? -14.516 10.763 5.794 1.00 60.19 74 GLU A CA 1
ATOM 583 C C . GLU A 1 74 ? -15.959 10.808 6.307 1.00 60.19 74 GLU A C 1
ATOM 585 O O . GLU A 1 74 ? -16.861 11.270 5.605 1.00 60.19 74 GLU A O 1
ATOM 590 N N . TYR A 1 75 ? -16.186 10.392 7.552 1.00 56.50 75 TYR A N 1
ATOM 591 C CA . TYR A 1 75 ? -17.518 10.408 8.146 1.00 56.50 75 TYR A CA 1
ATOM 592 C C . TYR A 1 75 ? -18.082 11.823 8.319 1.00 56.50 75 TYR A C 1
ATOM 594 O O . TYR A 1 75 ? -19.239 12.081 7.970 1.00 56.50 75 TYR A O 1
ATOM 602 N N . ARG A 1 76 ? -17.272 12.777 8.796 1.00 63.53 76 ARG A N 1
ATOM 603 C CA . ARG A 1 76 ? -17.687 14.185 8.902 1.00 63.53 76 ARG A CA 1
ATOM 604 C C . ARG A 1 76 ? -18.089 14.741 7.537 1.00 63.53 76 ARG A C 1
ATOM 606 O O . ARG A 1 76 ? -19.113 15.417 7.442 1.00 63.53 76 ARG A O 1
ATOM 613 N N . LEU A 1 77 ? -17.360 14.391 6.474 1.00 62.62 77 LEU A N 1
ATOM 614 C CA . LEU A 1 77 ? -17.722 14.741 5.099 1.00 62.62 77 LEU A CA 1
ATOM 615 C C . LEU A 1 77 ? -19.012 14.059 4.633 1.00 62.62 77 LEU A C 1
ATOM 617 O O . LEU A 1 77 ? -19.812 14.707 3.964 1.00 62.62 77 LEU A O 1
ATOM 621 N N . LEU A 1 78 ? -19.271 12.804 5.013 1.00 59.47 78 LEU A N 1
ATOM 622 C CA . LEU A 1 78 ? -20.532 12.112 4.708 1.00 59.47 78 LEU A CA 1
ATOM 623 C C . LEU A 1 78 ? -21.734 12.764 5.398 1.00 59.47 78 LEU A C 1
ATOM 625 O O . LEU A 1 78 ? -22.764 12.979 4.757 1.00 59.47 78 LEU A O 1
ATOM 629 N N . ARG A 1 79 ? -21.593 13.141 6.673 1.00 60.56 79 ARG A N 1
ATOM 630 C CA . ARG A 1 79 ? -22.626 13.866 7.429 1.00 60.56 79 ARG A CA 1
ATOM 631 C C . ARG A 1 79 ? -22.847 15.280 6.889 1.00 60.56 79 ARG A C 1
ATOM 633 O O . ARG A 1 79 ? -23.952 15.810 6.956 1.00 60.56 79 ARG A O 1
ATOM 640 N N . PHE A 1 80 ? -21.804 15.901 6.348 1.00 62.00 80 PHE A N 1
ATOM 641 C CA . PHE A 1 80 ? -21.906 17.206 5.703 1.00 62.00 80 PHE A CA 1
ATOM 642 C C . PHE A 1 80 ? -22.549 17.107 4.310 1.00 62.00 80 PHE A C 1
ATOM 644 O O . PHE A 1 80 ? -23.379 17.939 3.948 1.00 62.00 80 PHE A O 1
ATOM 651 N N . ALA A 1 81 ? -22.231 16.052 3.552 1.00 59.50 81 ALA A N 1
ATOM 652 C CA . ALA A 1 81 ? -22.819 15.757 2.248 1.00 59.50 81 ALA A CA 1
ATOM 653 C C . ALA A 1 81 ? -24.303 15.395 2.339 1.00 59.50 81 ALA A C 1
ATOM 655 O O . ALA A 1 81 ? -25.067 15.799 1.472 1.00 59.50 81 ALA A O 1
ATOM 656 N N . SER A 1 82 ? -24.728 14.673 3.381 1.00 57.34 82 SER A N 1
ATOM 657 C CA . SER A 1 82 ? -26.145 14.346 3.592 1.00 57.34 82 SER A CA 1
ATOM 658 C C . SER A 1 82 ? -27.001 15.569 3.939 1.00 57.34 82 SER A C 1
ATOM 660 O O . SER A 1 82 ? -28.214 15.531 3.762 1.00 57.34 82 SER A O 1
ATOM 662 N N . ARG A 1 83 ? -26.373 16.665 4.385 1.00 62.59 83 ARG A N 1
ATOM 663 C CA . ARG A 1 83 ? -27.024 17.946 4.696 1.00 62.59 83 ARG A CA 1
ATOM 664 C C . ARG A 1 83 ? -27.016 18.948 3.536 1.00 62.59 83 ARG A C 1
ATOM 666 O O . ARG A 1 83 ? -27.674 19.977 3.637 1.00 62.59 83 ARG A O 1
ATOM 673 N N . ARG A 1 84 ? -26.273 18.692 2.451 1.00 58.44 84 ARG A N 1
ATOM 674 C CA . ARG A 1 84 ? -26.173 19.586 1.281 1.00 58.44 84 ARG A CA 1
ATOM 675 C C . ARG A 1 84 ? -26.760 18.930 0.024 1.00 58.44 84 ARG A C 1
ATOM 677 O O . ARG A 1 84 ? -26.819 17.713 -0.088 1.00 58.44 84 ARG A O 1
ATOM 684 N N . GLY A 1 85 ? -27.217 19.748 -0.929 1.00 63.28 85 GLY A N 1
ATOM 685 C CA . GLY A 1 85 ? -27.909 19.295 -2.146 1.00 63.28 85 GLY A CA 1
ATOM 686 C C . GLY A 1 85 ? -27.105 18.332 -3.041 1.00 63.28 85 GLY A C 1
ATOM 687 O O . GLY A 1 85 ? -25.891 18.174 -2.899 1.00 63.28 85 GLY A O 1
ATOM 688 N N . ARG A 1 86 ? -27.788 17.702 -4.014 1.00 64.19 86 ARG A N 1
ATOM 689 C CA . ARG A 1 86 ? -27.265 16.600 -4.858 1.00 64.19 86 ARG A CA 1
ATOM 690 C C . ARG A 1 86 ? -25.880 16.857 -5.475 1.00 64.19 86 ARG A C 1
ATOM 692 O O . ARG A 1 86 ? -25.058 15.946 -5.477 1.00 64.19 86 ARG A O 1
ATOM 699 N N . ALA A 1 87 ? -25.597 18.070 -5.955 1.00 58.66 87 ALA A N 1
ATOM 700 C CA . ALA A 1 87 ? -24.318 18.406 -6.594 1.00 58.66 87 ALA A CA 1
ATOM 701 C C . ALA A 1 87 ? -23.126 18.373 -5.615 1.00 58.66 87 ALA A C 1
ATOM 703 O O . ALA A 1 87 ? -22.086 17.789 -5.923 1.00 58.66 87 ALA A O 1
ATOM 704 N N . ALA A 1 88 ? -23.300 18.908 -4.400 1.00 57.84 88 ALA A N 1
ATOM 705 C CA . ALA A 1 88 ? -22.297 18.809 -3.339 1.00 57.84 88 ALA A CA 1
ATOM 706 C C . ALA A 1 88 ? -22.091 17.346 -2.915 1.00 57.84 88 ALA A C 1
ATOM 708 O O . ALA A 1 88 ? -20.962 16.918 -2.690 1.00 57.84 88 ALA A O 1
ATOM 709 N N . GLY A 1 89 ? -23.165 16.551 -2.895 1.00 59.16 89 GLY A N 1
ATOM 710 C CA . GLY A 1 89 ? -23.093 15.114 -2.643 1.00 59.16 89 GLY A CA 1
ATOM 711 C C . GLY A 1 89 ? -22.252 14.350 -3.672 1.00 59.16 89 GLY A C 1
ATOM 712 O O . GLY A 1 89 ? -21.491 13.466 -3.287 1.00 59.16 89 GLY A O 1
ATOM 713 N N . VAL A 1 90 ? -22.336 14.690 -4.964 1.00 61.75 90 VAL A N 1
ATOM 714 C CA . VAL A 1 90 ? -21.528 14.052 -6.023 1.00 61.75 90 VAL A CA 1
ATOM 715 C C . VAL A 1 90 ? -20.054 14.442 -5.913 1.00 61.75 90 VAL A C 1
ATOM 717 O O . VAL A 1 90 ? -19.202 13.555 -5.917 1.00 61.75 90 VAL A O 1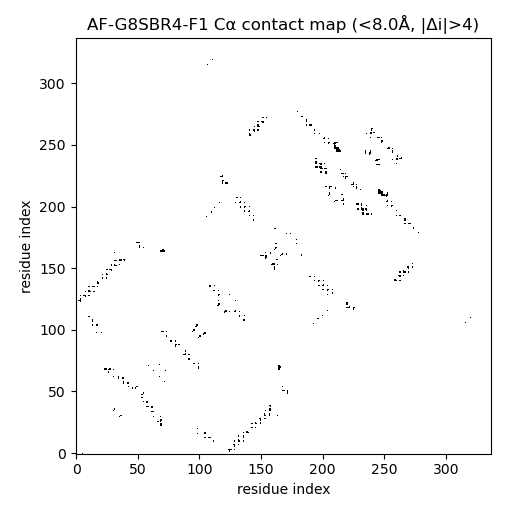
ATOM 720 N N . ALA A 1 91 ? -19.745 15.731 -5.741 1.00 59.75 91 ALA A N 1
ATOM 721 C CA . ALA A 1 91 ? -18.366 16.198 -5.576 1.00 59.75 91 ALA A CA 1
ATOM 722 C C . ALA A 1 91 ? -17.703 15.595 -4.325 1.00 59.75 91 ALA A C 1
ATOM 724 O O . ALA A 1 91 ? -16.565 15.132 -4.387 1.00 59.75 91 ALA A O 1
ATOM 725 N N . ILE A 1 92 ? -18.441 15.509 -3.211 1.00 62.50 92 ILE A N 1
ATOM 726 C CA . ILE A 1 92 ? -17.951 14.883 -1.978 1.00 62.50 92 ILE A CA 1
ATOM 727 C C . ILE A 1 92 ? -17.795 13.369 -2.153 1.00 62.50 92 ILE A C 1
ATOM 729 O O . ILE A 1 92 ? -16.824 12.818 -1.654 1.00 62.50 92 ILE A O 1
ATOM 733 N N . ARG A 1 93 ? -18.674 12.677 -2.895 1.00 64.12 93 ARG A N 1
ATOM 734 C CA . ARG A 1 93 ? -18.518 11.237 -3.194 1.00 64.12 93 ARG A CA 1
ATOM 735 C C . ARG A 1 93 ? -17.338 10.947 -4.119 1.00 64.12 93 ARG A C 1
ATOM 737 O O . ARG A 1 93 ? -16.632 9.973 -3.893 1.00 64.12 93 ARG A O 1
ATOM 744 N N . PHE A 1 94 ? -17.105 11.778 -5.131 1.00 61.38 94 PHE A N 1
ATOM 745 C CA . PHE A 1 94 ? -15.959 11.627 -6.029 1.00 61.38 94 PHE A CA 1
ATOM 746 C C . PHE A 1 94 ? -14.645 11.924 -5.297 1.00 61.38 94 PHE A C 1
ATOM 748 O O . PHE A 1 94 ? -13.713 11.122 -5.338 1.00 61.38 94 PHE A O 1
ATOM 755 N N . GLY A 1 95 ? -14.623 13.011 -4.516 1.00 60.62 95 GLY A N 1
ATOM 756 C CA . GLY A 1 95 ? -13.560 13.293 -3.556 1.00 60.62 95 GLY A CA 1
ATOM 757 C C . GLY A 1 95 ? -13.377 12.152 -2.554 1.00 60.62 95 GLY A C 1
ATOM 758 O O . GLY A 1 95 ? -12.246 11.808 -2.248 1.00 60.62 95 GLY A O 1
ATOM 759 N N . ARG A 1 96 ? -14.456 11.484 -2.118 1.00 65.00 96 ARG A N 1
ATOM 760 C CA . ARG A 1 96 ? -14.405 10.296 -1.252 1.00 65.00 96 ARG A CA 1
ATOM 761 C C . ARG A 1 96 ? -13.638 9.154 -1.909 1.00 65.00 96 ARG A C 1
ATOM 763 O O . ARG A 1 96 ? -12.679 8.644 -1.348 1.00 65.00 96 ARG A O 1
ATOM 770 N N . THR A 1 97 ? -14.038 8.762 -3.112 1.00 61.81 97 THR A N 1
ATOM 771 C CA . THR A 1 97 ? -13.399 7.649 -3.820 1.00 61.81 97 THR A CA 1
ATOM 772 C C . THR A 1 97 ? -11.931 7.938 -4.133 1.00 61.81 97 THR A C 1
ATOM 774 O O . THR A 1 97 ? -11.112 7.036 -4.064 1.00 61.81 97 THR A O 1
ATOM 777 N N . ILE A 1 98 ? -11.566 9.186 -4.431 1.00 59.69 98 ILE A N 1
ATOM 778 C CA . ILE A 1 98 ? -10.181 9.524 -4.790 1.00 59.69 98 ILE A CA 1
ATOM 779 C C . ILE A 1 98 ? -9.301 9.802 -3.567 1.00 59.69 98 ILE A C 1
ATOM 781 O O . ILE A 1 98 ? -8.128 9.456 -3.586 1.00 59.69 98 ILE A O 1
ATOM 785 N N . LEU A 1 99 ? -9.832 10.422 -2.511 1.00 59.66 99 LEU A N 1
ATOM 786 C CA . LEU A 1 99 ? -9.055 10.837 -1.335 1.00 59.66 99 LEU A CA 1
ATOM 787 C C . LEU A 1 99 ? -9.177 9.868 -0.156 1.00 59.66 99 LEU A C 1
ATOM 789 O O . LEU A 1 99 ? -8.353 9.934 0.753 1.00 59.66 99 LEU A O 1
ATOM 793 N N . TYR A 1 100 ? -10.183 8.986 -0.127 1.00 58.41 100 TYR A N 1
ATOM 794 C CA . TYR A 1 100 ? -10.512 8.156 1.042 1.00 58.41 100 TYR A CA 1
ATOM 795 C C . TYR A 1 100 ? -10.420 6.655 0.760 1.00 58.41 100 TYR A C 1
ATOM 797 O O . TYR A 1 100 ? -9.886 5.938 1.604 1.00 58.41 100 TYR A O 1
ATOM 805 N N . ASP A 1 101 ? -10.761 6.198 -0.445 1.00 65.94 101 ASP A N 1
ATOM 806 C CA . ASP A 1 101 ? -10.641 4.786 -0.822 1.00 65.94 101 ASP A CA 1
ATOM 807 C C . ASP A 1 101 ? -9.184 4.407 -1.167 1.00 65.94 101 ASP A C 1
ATOM 809 O O . ASP A 1 101 ? -8.669 4.681 -2.254 1.00 65.94 101 ASP A O 1
ATOM 813 N N . PHE A 1 102 ? -8.503 3.768 -0.209 1.00 65.00 102 PHE A N 1
ATOM 814 C CA . PHE A 1 102 ? -7.143 3.243 -0.386 1.00 65.00 102 PHE A CA 1
ATOM 815 C C . PHE A 1 102 ? -7.048 2.225 -1.524 1.00 65.00 102 PHE A C 1
ATOM 817 O O . PHE A 1 102 ? -6.033 2.180 -2.217 1.00 65.00 102 PHE A O 1
ATOM 824 N N . THR A 1 103 ? -8.103 1.440 -1.751 1.00 68.44 103 THR A N 1
ATOM 825 C CA . THR A 1 103 ? -8.141 0.467 -2.841 1.00 68.44 103 THR A CA 1
ATOM 826 C C . THR A 1 103 ? -8.204 1.178 -4.186 1.00 68.44 103 THR A C 1
ATOM 828 O O . THR A 1 103 ? -7.473 0.803 -5.098 1.00 68.44 103 THR A O 1
ATOM 831 N N . ALA A 1 104 ? -9.000 2.244 -4.311 1.00 69.81 104 ALA A N 1
ATOM 832 C CA . ALA A 1 104 ? -9.070 3.026 -5.544 1.00 69.81 104 ALA A CA 1
ATOM 833 C C . ALA A 1 104 ? -7.724 3.689 -5.886 1.00 69.81 104 ALA A C 1
ATOM 835 O O . ALA A 1 104 ? -7.251 3.563 -7.015 1.00 69.81 104 ALA A O 1
ATOM 836 N N . ILE A 1 105 ? -7.068 4.332 -4.910 1.00 70.50 105 ILE A N 1
ATOM 837 C CA . ILE A 1 105 ? -5.728 4.910 -5.113 1.00 70.50 105 ILE A CA 1
ATOM 838 C C . ILE A 1 105 ? -4.729 3.818 -5.485 1.00 70.50 105 ILE A C 1
ATOM 840 O O . ILE A 1 105 ? -3.955 4.007 -6.419 1.00 70.50 105 ILE A O 1
ATOM 844 N N . GLY A 1 106 ? -4.769 2.666 -4.811 1.00 73.06 106 GLY A N 1
ATOM 845 C CA . GLY A 1 106 ? -3.879 1.555 -5.126 1.00 73.06 106 GLY A CA 1
ATOM 846 C C . GLY A 1 106 ? -4.069 1.018 -6.543 1.00 73.06 106 GLY A C 1
ATOM 847 O O . GLY A 1 106 ? -3.089 0.770 -7.241 1.00 73.06 106 GLY A O 1
ATOM 848 N N . VAL A 1 107 ? -5.314 0.935 -7.022 1.00 79.19 107 VAL A N 1
ATOM 849 C CA . VAL A 1 107 ? -5.621 0.580 -8.417 1.00 79.19 107 VAL A CA 1
ATOM 850 C C . VAL A 1 107 ? -5.084 1.632 -9.388 1.00 79.19 107 VAL A C 1
ATOM 852 O O . VAL A 1 107 ? -4.492 1.264 -10.400 1.00 79.19 107 VAL A O 1
ATOM 855 N N . TYR A 1 108 ? -5.235 2.928 -9.099 1.00 79.31 108 TYR A N 1
ATOM 856 C CA . TYR A 1 108 ? -4.703 3.981 -9.970 1.00 79.31 108 TYR A CA 1
ATOM 857 C C . TYR A 1 108 ? -3.175 4.012 -9.998 1.00 79.31 108 TYR A C 1
ATOM 859 O O . TYR A 1 108 ? -2.594 4.197 -11.065 1.00 79.31 108 TYR A O 1
ATOM 867 N N . VAL A 1 109 ? -2.523 3.785 -8.856 1.00 78.19 109 VAL A N 1
ATOM 868 C CA . VAL A 1 109 ? -1.065 3.653 -8.761 1.00 78.19 109 VAL A CA 1
ATOM 869 C C . VAL A 1 109 ? -0.608 2.430 -9.548 1.00 78.19 109 VAL A C 1
ATOM 871 O O . VAL A 1 109 ? 0.241 2.564 -10.420 1.00 78.19 109 VAL A O 1
ATOM 874 N N . ALA A 1 110 ? -1.218 1.264 -9.335 1.00 77.69 110 ALA A N 1
ATOM 875 C CA . ALA A 1 110 ? -0.921 0.056 -10.099 1.00 77.69 110 ALA A CA 1
ATOM 876 C C . ALA A 1 110 ? -1.094 0.271 -11.609 1.00 77.69 110 ALA A C 1
ATOM 878 O O . ALA A 1 110 ? -0.209 -0.072 -12.387 1.00 77.69 110 ALA A O 1
ATOM 879 N N . ALA A 1 111 ? -2.200 0.888 -12.030 1.00 81.19 111 ALA A N 1
ATOM 880 C CA . ALA A 1 111 ? -2.449 1.207 -13.430 1.00 81.19 111 ALA A CA 1
ATOM 881 C C . ALA A 1 111 ? -1.391 2.168 -13.988 1.00 81.19 111 ALA A C 1
ATOM 883 O O . ALA A 1 111 ? -0.863 1.929 -15.070 1.00 81.19 111 ALA A O 1
ATOM 884 N N . PHE A 1 112 ? -1.035 3.223 -13.251 1.00 79.62 112 PHE A N 1
ATOM 885 C CA . PHE A 1 112 ? 0.018 4.156 -13.645 1.00 79.62 112 PHE A CA 1
ATOM 886 C C . PHE A 1 112 ? 1.376 3.458 -13.791 1.00 79.62 112 PHE A C 1
ATOM 888 O O . PHE A 1 112 ? 2.053 3.650 -14.801 1.00 79.62 112 PHE A O 1
ATOM 895 N N . LEU A 1 113 ? 1.751 2.602 -12.840 1.00 77.44 113 LEU A N 1
ATOM 896 C CA . LEU A 1 113 ? 2.990 1.822 -12.876 1.00 77.44 113 LEU A CA 1
ATOM 897 C C . LEU A 1 113 ? 3.005 0.831 -14.051 1.00 77.44 113 LEU A C 1
ATOM 899 O O . LEU A 1 113 ? 3.993 0.754 -14.776 1.00 77.44 113 LEU A O 1
ATOM 903 N N . LEU A 1 114 ? 1.891 0.146 -14.319 1.00 78.12 114 LEU A N 1
ATOM 904 C CA . LEU A 1 114 ? 1.759 -0.760 -15.465 1.00 78.12 114 LEU A CA 1
ATOM 905 C C . LEU A 1 114 ? 1.825 -0.015 -16.805 1.00 78.12 114 LEU A C 1
ATOM 907 O O . LEU A 1 114 ? 2.489 -0.472 -17.733 1.00 78.12 114 LEU A O 1
ATOM 911 N N . ILE A 1 115 ? 1.169 1.144 -16.914 1.00 79.44 115 ILE A N 1
ATOM 912 C CA . ILE A 1 115 ? 1.191 1.981 -18.122 1.00 79.44 115 ILE A CA 1
ATOM 913 C C . ILE A 1 115 ? 2.605 2.514 -18.367 1.00 79.44 115 ILE A C 1
ATOM 915 O O . ILE A 1 115 ? 3.106 2.445 -19.485 1.00 79.44 115 ILE A O 1
ATOM 919 N N . THR A 1 116 ? 3.268 3.031 -17.334 1.00 74.75 116 THR A N 1
ATOM 920 C CA . THR A 1 116 ? 4.624 3.588 -17.459 1.00 74.75 116 THR A CA 1
ATOM 921 C C . THR A 1 116 ? 5.687 2.512 -17.671 1.00 74.75 116 THR A C 1
ATOM 923 O O . THR A 1 116 ? 6.660 2.755 -18.382 1.00 74.75 116 THR A O 1
ATOM 926 N N . GLY A 1 117 ? 5.478 1.309 -17.132 1.00 67.69 117 GLY A N 1
ATOM 927 C CA . GLY A 1 117 ? 6.323 0.142 -17.374 1.00 67.69 117 GLY A CA 1
ATOM 928 C C . GLY A 1 117 ? 6.088 -0.534 -18.728 1.00 67.69 117 GLY A C 1
ATOM 929 O O . GLY A 1 117 ? 6.907 -1.356 -19.139 1.00 67.69 117 GLY A O 1
ATOM 930 N N . ALA A 1 118 ? 5.011 -0.187 -19.446 1.00 71.94 118 ALA A N 1
ATOM 931 C CA . ALA A 1 118 ? 4.631 -0.863 -20.677 1.00 71.94 118 ALA A CA 1
ATOM 932 C C . ALA A 1 118 ? 5.700 -0.701 -21.784 1.00 71.94 118 ALA A C 1
ATOM 934 O O . ALA A 1 118 ? 6.082 0.426 -22.126 1.00 71.94 118 ALA A O 1
ATOM 935 N N . PRO A 1 119 ? 6.108 -1.798 -22.455 1.00 60.84 119 PRO A N 1
ATOM 936 C CA . PRO A 1 119 ? 7.166 -1.779 -23.472 1.00 60.84 119 PRO A CA 1
ATOM 937 C C . PRO A 1 119 ? 6.891 -0.801 -24.621 1.00 60.84 119 PRO A C 1
ATOM 939 O O . PRO A 1 119 ? 7.797 -0.177 -25.162 1.00 60.84 119 PRO A O 1
ATOM 942 N N . ALA A 1 120 ? 5.615 -0.636 -24.980 1.00 59.97 120 ALA A N 1
ATOM 943 C CA . ALA A 1 120 ? 5.175 0.265 -26.043 1.00 59.97 120 ALA A CA 1
ATOM 944 C C . ALA A 1 120 ? 5.410 1.754 -25.730 1.00 59.97 120 ALA A C 1
ATOM 946 O O . ALA A 1 120 ? 5.448 2.577 -26.645 1.00 59.97 120 ALA A O 1
ATOM 947 N N . LEU A 1 121 ? 5.520 2.097 -24.445 1.00 60.97 121 LEU A N 1
ATOM 948 C CA . LEU A 1 121 ? 5.633 3.464 -23.949 1.00 60.97 121 LEU A CA 1
ATOM 949 C C . LEU A 1 121 ? 7.046 3.798 -23.470 1.00 60.97 121 LEU A C 1
ATOM 951 O O . LEU A 1 121 ? 7.409 4.971 -23.496 1.00 60.97 121 LEU A O 1
ATOM 955 N N . ARG A 1 122 ? 7.876 2.795 -23.156 1.00 63.56 122 ARG A N 1
ATOM 956 C CA . ARG A 1 122 ? 9.265 2.968 -22.694 1.00 63.56 122 ARG A CA 1
ATOM 957 C C . ARG A 1 122 ? 10.128 3.826 -23.634 1.00 63.56 122 ARG A C 1
ATOM 959 O O . ARG A 1 122 ? 10.934 4.622 -23.170 1.00 63.56 122 ARG A O 1
ATOM 966 N N . ASN A 1 123 ? 9.900 3.736 -24.947 1.00 61.31 123 ASN A N 1
ATOM 967 C CA . ASN A 1 123 ? 10.626 4.528 -25.954 1.00 61.31 123 ASN A CA 1
ATOM 968 C C . ASN A 1 123 ? 10.027 5.927 -26.203 1.00 61.31 123 ASN A C 1
ATOM 970 O O . ASN A 1 123 ? 10.590 6.701 -26.965 1.00 61.31 123 ASN A O 1
ATOM 974 N N . ARG A 1 124 ? 8.858 6.241 -25.629 1.00 61.31 124 ARG A N 1
ATOM 975 C CA . ARG A 1 124 ? 8.134 7.516 -25.825 1.00 61.31 124 ARG A CA 1
ATOM 976 C C . ARG A 1 124 ? 8.019 8.346 -24.548 1.00 61.31 124 ARG A C 1
ATOM 978 O O . ARG A 1 124 ? 7.553 9.482 -24.585 1.00 61.31 124 ARG A O 1
ATOM 985 N N . VAL A 1 125 ? 8.373 7.752 -23.417 1.00 63.03 125 VAL A N 1
ATOM 986 C CA . VAL A 1 125 ? 8.178 8.284 -22.076 1.00 63.03 125 VAL A CA 1
ATOM 987 C C . VAL A 1 125 ? 9.542 8.229 -21.395 1.00 63.03 125 VAL A C 1
ATOM 989 O O . VAL A 1 125 ? 9.957 7.183 -20.908 1.00 63.03 125 VAL A O 1
ATOM 992 N N . HIS A 1 126 ? 10.279 9.339 -21.435 1.00 69.44 126 HIS A N 1
ATOM 993 C CA . HIS A 1 126 ? 11.650 9.399 -20.922 1.00 69.44 126 HIS A CA 1
ATOM 994 C C . HIS A 1 126 ? 11.739 10.066 -19.549 1.00 69.44 126 HIS A C 1
ATOM 996 O O . HIS A 1 126 ? 10.882 10.878 -19.192 1.00 69.44 126 HIS A O 1
ATOM 1002 N N . GLY A 1 127 ? 12.801 9.699 -18.821 1.00 78.38 127 GLY A N 1
ATOM 1003 C CA . GLY A 1 127 ? 13.353 10.327 -17.616 1.00 78.38 127 GLY A CA 1
ATOM 1004 C C . GLY A 1 127 ? 12.322 10.691 -16.543 1.00 78.38 127 GLY A C 1
ATOM 1005 O O . GLY A 1 127 ? 12.005 9.850 -15.704 1.00 78.38 127 GLY A O 1
ATOM 1006 N N . PRO A 1 128 ? 11.766 11.917 -16.553 1.00 86.50 128 PRO A N 1
ATOM 1007 C CA . PRO A 1 128 ? 10.874 12.389 -15.496 1.00 86.50 128 PRO A CA 1
ATOM 1008 C C . PRO A 1 128 ? 9.692 11.469 -15.150 1.00 86.50 128 PRO A C 1
ATOM 1010 O O . PRO A 1 128 ? 9.376 11.307 -13.976 1.00 86.50 128 PRO A O 1
ATOM 1013 N N . VAL A 1 129 ? 9.042 10.832 -16.134 1.00 86.00 129 VAL A N 1
ATOM 1014 C CA . VAL A 1 129 ? 7.880 9.959 -15.857 1.00 86.00 129 VAL A CA 1
ATOM 1015 C C . VAL A 1 129 ? 8.302 8.633 -15.226 1.00 86.00 129 VAL A C 1
ATOM 1017 O O . VAL A 1 129 ? 7.624 8.145 -14.327 1.00 86.00 129 VAL A O 1
ATOM 1020 N N . THR A 1 130 ? 9.419 8.049 -15.666 1.00 84.31 130 THR A N 1
ATOM 1021 C CA . THR A 1 130 ? 9.930 6.803 -15.079 1.00 84.31 130 THR A CA 1
ATOM 1022 C C . THR A 1 130 ? 10.462 7.041 -13.670 1.00 84.31 130 THR A C 1
ATOM 1024 O O . THR A 1 130 ? 10.251 6.203 -12.801 1.00 84.31 130 THR A O 1
ATOM 1027 N N . THR A 1 131 ? 11.078 8.200 -13.417 1.00 89.19 131 THR A N 1
ATOM 1028 C CA . THR A 1 131 ? 11.493 8.615 -12.069 1.00 89.19 131 THR A CA 1
ATOM 1029 C C . THR A 1 131 ? 10.289 8.826 -11.161 1.00 89.19 131 THR A C 1
ATOM 1031 O O . THR A 1 131 ? 10.286 8.363 -10.026 1.00 89.19 131 THR A O 1
ATOM 1034 N N . LEU A 1 132 ? 9.230 9.453 -11.671 1.00 90.19 132 LEU A N 1
ATOM 1035 C CA . LEU A 1 132 ? 7.982 9.620 -10.935 1.00 90.19 132 LEU A CA 1
ATOM 1036 C C . LEU A 1 132 ? 7.330 8.272 -10.599 1.00 90.19 132 LEU A C 1
ATOM 1038 O O . LEU A 1 132 ? 6.907 8.071 -9.467 1.00 90.19 132 LEU A O 1
ATOM 1042 N N . ALA A 1 133 ? 7.318 7.325 -11.540 1.00 89.44 133 ALA A N 1
ATOM 1043 C CA . ALA A 1 133 ? 6.862 5.956 -11.301 1.00 89.44 133 ALA A CA 1
ATOM 1044 C C . ALA A 1 133 ? 7.715 5.230 -10.249 1.00 89.44 133 ALA A C 1
ATOM 1046 O O . ALA A 1 133 ? 7.164 4.596 -9.353 1.00 89.44 133 ALA A O 1
ATOM 1047 N N . TRP A 1 134 ? 9.042 5.378 -10.297 1.00 90.56 134 TRP A N 1
ATOM 1048 C CA . TRP A 1 134 ? 9.945 4.824 -9.287 1.00 90.56 134 TRP A CA 1
ATOM 1049 C C . TRP A 1 134 ? 9.667 5.387 -7.886 1.00 90.56 134 TRP A C 1
ATOM 1051 O O . TRP A 1 134 ? 9.495 4.618 -6.940 1.00 90.56 134 TRP A O 1
ATOM 1061 N N . ILE A 1 135 ? 9.529 6.712 -7.762 1.00 93.12 135 ILE A N 1
ATOM 1062 C CA . ILE A 1 135 ? 9.183 7.379 -6.498 1.00 93.12 135 ILE A CA 1
ATOM 1063 C C . ILE A 1 135 ? 7.804 6.920 -6.007 1.00 93.12 135 ILE A C 1
ATOM 1065 O O . ILE A 1 135 ? 7.655 6.583 -4.834 1.00 93.12 135 ILE A O 1
ATOM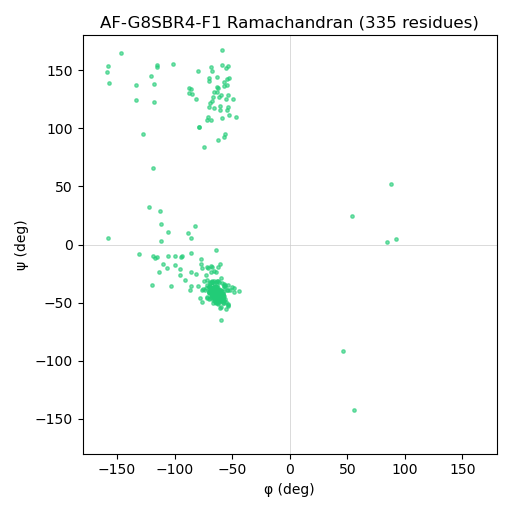 1069 N N . SER A 1 136 ? 6.801 6.854 -6.887 1.00 91.62 136 SER A N 1
ATOM 1070 C CA . SER A 1 136 ? 5.455 6.381 -6.543 1.00 91.62 136 SER A CA 1
ATOM 1071 C C . SER A 1 136 ? 5.429 4.920 -6.099 1.00 91.62 136 SER A C 1
ATOM 1073 O O . SER A 1 136 ? 4.661 4.580 -5.197 1.00 91.62 136 SER A O 1
ATOM 1075 N N . ALA A 1 137 ? 6.258 4.058 -6.695 1.00 91.62 137 ALA A N 1
ATOM 1076 C CA . ALA A 1 137 ? 6.409 2.670 -6.273 1.00 91.62 137 ALA A CA 1
ATOM 1077 C C . ALA A 1 137 ? 7.051 2.596 -4.878 1.00 91.62 137 ALA A C 1
ATOM 1079 O O . ALA A 1 137 ? 6.497 1.954 -3.988 1.00 91.62 137 ALA A O 1
ATOM 1080 N N . GLY A 1 138 ? 8.149 3.328 -4.652 1.00 92.25 138 GLY A N 1
ATOM 1081 C CA . GLY A 1 138 ? 8.811 3.411 -3.346 1.00 92.25 138 GLY A CA 1
ATOM 1082 C C . GLY A 1 138 ? 7.895 3.957 -2.245 1.00 92.25 138 GLY A C 1
ATOM 1083 O O . GLY A 1 138 ? 7.777 3.356 -1.179 1.00 92.25 138 GLY A O 1
ATOM 1084 N N . LEU A 1 139 ? 7.166 5.044 -2.516 1.00 92.62 139 LEU A N 1
ATOM 1085 C CA . LEU A 1 139 ? 6.182 5.588 -1.579 1.00 92.62 139 LEU A CA 1
ATOM 1086 C C . LEU A 1 139 ? 5.025 4.612 -1.342 1.00 92.62 139 LEU A C 1
ATOM 1088 O O . LEU A 1 139 ? 4.602 4.442 -0.201 1.00 92.62 139 LEU A O 1
ATOM 1092 N N . GLY A 1 140 ? 4.547 3.931 -2.388 1.00 90.12 140 GLY A N 1
ATOM 1093 C CA . GLY A 1 140 ? 3.549 2.868 -2.267 1.00 90.12 140 GLY A CA 1
ATOM 1094 C C . GLY A 1 140 ? 4.008 1.742 -1.339 1.00 90.12 140 GLY A C 1
ATOM 1095 O O . GLY A 1 140 ? 3.213 1.213 -0.562 1.00 90.12 140 GLY A O 1
ATOM 1096 N N . ALA A 1 141 ? 5.303 1.421 -1.349 1.00 91.31 141 ALA A N 1
ATOM 1097 C CA . ALA A 1 141 ? 5.849 0.439 -0.428 1.00 91.31 141 ALA A CA 1
ATOM 1098 C C . ALA A 1 141 ? 5.875 0.906 1.024 1.00 91.31 141 ALA A C 1
ATOM 1100 O O . ALA A 1 141 ? 5.501 0.146 1.919 1.00 91.31 141 ALA A O 1
ATOM 1101 N N . LEU A 1 142 ? 6.334 2.136 1.254 1.00 92.00 142 LEU A N 1
ATOM 1102 C CA . LEU A 1 142 ? 6.373 2.728 2.589 1.00 92.00 142 LEU A CA 1
ATOM 1103 C C . LEU A 1 142 ? 4.961 2.867 3.164 1.00 92.00 142 LEU A C 1
ATOM 1105 O O . LEU A 1 142 ? 4.742 2.600 4.343 1.00 92.00 142 LEU A O 1
ATOM 1109 N N . GLN A 1 143 ? 3.986 3.211 2.321 1.00 89.94 143 GLN A N 1
ATOM 1110 C CA . GLN A 1 143 ? 2.573 3.216 2.688 1.00 89.94 143 GLN A CA 1
ATOM 1111 C C . GLN A 1 143 ? 2.087 1.854 3.157 1.00 89.94 143 GLN A C 1
ATOM 1113 O O . GLN A 1 143 ? 1.416 1.790 4.178 1.00 89.94 143 GLN A O 1
ATOM 1118 N N . LEU A 1 144 ? 2.429 0.777 2.451 1.00 88.50 144 LEU A N 1
ATOM 1119 C CA . LEU A 1 144 ? 2.057 -0.575 2.864 1.00 88.50 144 LEU A CA 1
ATOM 1120 C C . LEU A 1 144 ? 2.638 -0.940 4.231 1.00 88.50 144 LEU A C 1
ATOM 1122 O O . LEU A 1 144 ? 1.910 -1.450 5.075 1.00 88.50 144 LEU A O 1
ATOM 1126 N N . ILE A 1 145 ? 3.908 -0.613 4.482 1.00 90.81 145 ILE A N 1
ATOM 1127 C CA . ILE A 1 145 ? 4.535 -0.811 5.798 1.00 90.81 145 ILE A CA 1
ATOM 1128 C C . ILE A 1 145 ? 3.774 -0.030 6.877 1.00 90.81 145 ILE A C 1
ATOM 1130 O O . ILE A 1 145 ? 3.449 -0.581 7.926 1.00 90.81 145 ILE A O 1
ATOM 1134 N N . ALA A 1 146 ? 3.435 1.234 6.612 1.00 89.75 146 ALA A N 1
ATOM 1135 C CA . ALA A 1 146 ? 2.671 2.049 7.550 1.00 89.75 146 ALA A CA 1
ATOM 1136 C C . ALA A 1 146 ? 1.246 1.515 7.773 1.00 89.75 146 ALA A C 1
ATOM 1138 O O . ALA A 1 146 ? 0.778 1.528 8.905 1.00 89.75 146 ALA A O 1
ATOM 1139 N N . ILE A 1 147 ? 0.576 0.999 6.739 1.00 86.69 147 ILE A N 1
ATOM 1140 C CA . ILE A 1 147 ? -0.748 0.367 6.853 1.00 86.69 147 ILE A CA 1
ATOM 1141 C C . ILE A 1 147 ? -0.663 -0.895 7.719 1.00 86.69 147 ILE A C 1
ATOM 1143 O O . ILE A 1 147 ? -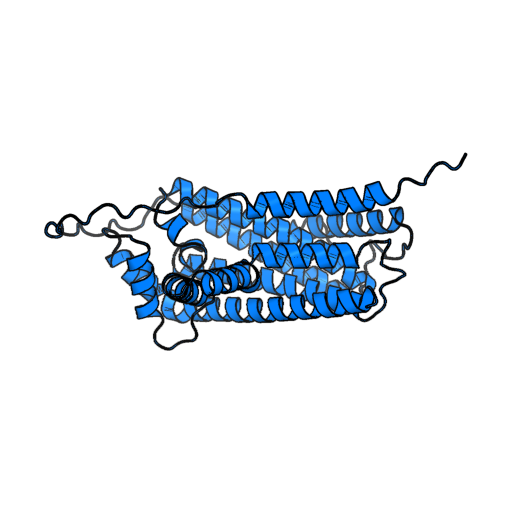1.503 -1.097 8.593 1.00 86.69 147 ILE A O 1
ATOM 1147 N N . TYR A 1 148 ? 0.366 -1.729 7.539 1.00 87.94 148 TYR A N 1
ATOM 1148 C CA . TYR A 1 148 ? 0.572 -2.882 8.415 1.00 87.94 148 TYR A CA 1
ATOM 1149 C C . TYR A 1 148 ? 0.845 -2.458 9.861 1.00 87.94 148 TYR A C 1
ATOM 1151 O O . TYR A 1 148 ? 0.271 -3.031 10.785 1.00 87.94 148 TYR A O 1
ATOM 1159 N N . ALA A 1 149 ? 1.667 -1.426 10.071 1.00 88.31 149 ALA A N 1
ATOM 1160 C CA . ALA A 1 149 ? 1.924 -0.879 11.401 1.00 88.31 149 ALA A CA 1
ATOM 1161 C C . ALA A 1 149 ? 0.643 -0.328 12.055 1.00 88.31 149 ALA A C 1
ATOM 1163 O O . ALA A 1 149 ? 0.379 -0.609 13.223 1.00 88.31 149 ALA A O 1
ATOM 1164 N N . GLU A 1 150 ? -0.183 0.401 11.302 1.00 86.25 150 GLU A N 1
ATOM 1165 C CA . GLU A 1 150 ? -1.503 0.865 11.737 1.00 86.25 150 GLU A CA 1
ATOM 1166 C C . GLU A 1 150 ? -2.401 -0.303 12.140 1.00 86.25 150 GLU A C 1
ATOM 1168 O O . GLU A 1 150 ? -3.039 -0.251 13.194 1.00 86.25 150 GLU A O 1
ATOM 1173 N N . ALA A 1 151 ? -2.420 -1.373 11.347 1.00 84.62 151 ALA A N 1
ATOM 1174 C CA . ALA A 1 151 ? -3.212 -2.554 11.642 1.00 84.62 151 ALA A CA 1
ATOM 1175 C C . ALA A 1 151 ? -2.744 -3.255 12.924 1.00 84.62 151 ALA A C 1
ATOM 1177 O O . ALA A 1 151 ? -3.566 -3.521 13.801 1.00 84.62 151 ALA A O 1
ATOM 1178 N N . CYS A 1 152 ? -1.435 -3.460 13.100 1.00 84.94 152 CYS A N 1
ATOM 1179 C CA . CYS A 1 152 ? -0.865 -4.015 14.331 1.00 84.94 152 CYS A CA 1
ATOM 1180 C C . CYS A 1 152 ? -1.214 -3.163 15.561 1.00 84.94 152 CYS A C 1
ATOM 1182 O O . CYS A 1 152 ? -1.667 -3.690 16.578 1.00 84.94 152 CYS A O 1
ATOM 1184 N N . VAL A 1 153 ? -1.060 -1.839 15.468 1.00 85.88 153 VAL A N 1
ATOM 1185 C CA . VAL A 1 153 ? -1.395 -0.914 16.562 1.00 85.88 153 VAL A CA 1
ATOM 1186 C C . VAL A 1 153 ? -2.898 -0.935 16.858 1.00 85.88 153 VAL A C 1
ATOM 1188 O O . VAL A 1 153 ? -3.291 -0.930 18.026 1.00 85.88 153 VAL A O 1
ATOM 1191 N N . SER A 1 154 ? -3.741 -1.022 15.827 1.00 83.25 154 SER A N 1
ATOM 1192 C CA . SER A 1 154 ? -5.196 -1.139 15.968 1.00 83.25 154 SER A CA 1
ATOM 1193 C C . SER A 1 154 ? -5.598 -2.430 16.677 1.00 83.25 154 SER A C 1
ATOM 1195 O O . SER A 1 154 ? -6.363 -2.381 17.639 1.00 83.25 154 SER A O 1
ATOM 1197 N N . TYR A 1 155 ? -5.046 -3.581 16.283 1.00 80.69 155 TYR A N 1
ATOM 1198 C CA . TYR A 1 155 ? -5.295 -4.844 16.983 1.00 80.69 155 TYR A CA 1
ATOM 1199 C C . TYR A 1 155 ? -4.805 -4.797 18.432 1.00 80.69 155 TYR A C 1
ATOM 1201 O O . TYR A 1 155 ? -5.538 -5.196 19.333 1.00 80.69 155 TYR A O 1
ATOM 1209 N N . ALA A 1 156 ? -3.619 -4.241 18.685 1.00 82.38 156 ALA A N 1
ATOM 1210 C CA . ALA A 1 156 ? -3.058 -4.160 20.032 1.00 82.38 156 ALA A CA 1
ATOM 1211 C C . ALA A 1 156 ? -3.838 -3.223 20.975 1.00 82.38 156 ALA A C 1
ATOM 1213 O O . ALA A 1 156 ? -3.860 -3.441 22.187 1.00 82.38 156 ALA A O 1
ATOM 1214 N N . ARG A 1 157 ? -4.445 -2.147 20.453 1.00 83.50 157 ARG A N 1
ATOM 1215 C CA . ARG A 1 157 ? -5.097 -1.104 21.271 1.00 83.50 157 ARG A CA 1
ATOM 1216 C C . ARG A 1 157 ? -6.619 -1.197 21.299 1.00 83.50 157 ARG A C 1
ATOM 1218 O O . ARG A 1 157 ? -7.206 -0.888 22.330 1.00 83.50 157 ARG A O 1
ATOM 1225 N N . ILE A 1 158 ? -7.232 -1.598 20.189 1.00 79.31 158 ILE A N 1
ATOM 1226 C CA . ILE A 1 158 ? -8.687 -1.600 19.975 1.00 79.31 158 ILE A CA 1
ATOM 1227 C C . ILE A 1 158 ? -9.213 -3.042 19.848 1.00 79.31 158 ILE A C 1
ATOM 1229 O O . ILE A 1 158 ? -10.374 -3.309 20.149 1.00 79.31 158 ILE A O 1
ATOM 1233 N N . GLY A 1 159 ? -8.365 -3.999 19.459 1.00 75.75 159 GLY A N 1
ATOM 1234 C CA . GLY A 1 159 ? -8.750 -5.404 19.279 1.00 75.75 159 GLY A CA 1
ATOM 1235 C C . GLY A 1 159 ? -9.365 -5.718 17.913 1.00 75.75 159 GLY A C 1
ATOM 1236 O O . GLY A 1 159 ? -9.749 -6.857 17.684 1.00 75.75 159 GLY A O 1
ATOM 1237 N N . SER A 1 160 ? -9.454 -4.739 17.008 1.00 73.88 160 SER A N 1
ATOM 1238 C CA . SER A 1 160 ? -9.818 -4.939 15.599 1.00 73.88 160 SER A CA 1
ATOM 1239 C C . SER A 1 160 ? -9.299 -3.782 14.751 1.00 73.88 160 SER A C 1
ATOM 1241 O O . SER A 1 160 ? -9.397 -2.616 15.142 1.00 73.88 160 SER A O 1
ATOM 1243 N N . TYR A 1 161 ? -8.782 -4.100 13.564 1.00 72.69 161 TYR A N 1
ATOM 1244 C CA . TYR A 1 161 ? -8.374 -3.095 12.583 1.00 72.69 161 TYR A CA 1
ATOM 1245 C C . TYR A 1 161 ? -9.577 -2.402 11.924 1.00 72.69 161 TYR A C 1
ATOM 1247 O O . TYR A 1 161 ? -9.569 -1.187 11.715 1.00 72.69 161 TYR A O 1
ATOM 1255 N N . GLY A 1 162 ? -10.655 -3.147 11.663 1.00 66.94 162 GLY A N 1
ATOM 1256 C CA . GLY A 1 162 ? -11.874 -2.611 11.054 1.00 66.94 162 GLY A CA 1
ATOM 1257 C C . GLY A 1 162 ? -12.588 -1.566 11.910 1.00 66.94 162 GLY A C 1
ATOM 1258 O O . GLY A 1 162 ? -13.083 -0.567 11.381 1.00 66.94 162 GLY A O 1
ATOM 1259 N N . LEU A 1 163 ? -12.579 -1.762 13.234 1.00 66.12 163 LEU A N 1
ATOM 1260 C CA . LEU A 1 163 ? -13.104 -0.799 14.211 1.00 66.12 163 LEU A CA 1
ATOM 1261 C C . LEU A 1 163 ? -12.231 0.451 14.356 1.00 66.12 163 LEU A C 1
ATOM 1263 O O . LEU A 1 163 ? -12.738 1.466 14.829 1.00 66.12 163 LEU A O 1
ATOM 1267 N N . GLY A 1 164 ? -10.958 0.386 13.952 1.00 54.94 164 GLY A N 1
ATOM 1268 C CA . GLY A 1 164 ? -10.028 1.510 13.972 1.00 54.94 164 GLY A CA 1
ATOM 1269 C C . GLY A 1 164 ? -10.548 2.651 13.113 1.00 54.94 164 GLY A C 1
ATOM 1270 O O . GLY A 1 164 ? -10.896 3.678 13.669 1.00 54.94 164 GLY A O 1
ATOM 1271 N N . PHE A 1 165 ? -10.665 2.455 11.791 1.00 61.12 165 PHE A N 1
ATOM 1272 C CA . PHE A 1 165 ? -11.118 3.492 10.840 1.00 61.12 165 PHE A CA 1
ATOM 1273 C C . PHE A 1 165 ? -11.680 2.950 9.511 1.00 61.12 165 PHE A C 1
ATOM 1275 O O . PHE A 1 165 ? -11.983 3.730 8.607 1.00 61.12 165 PHE A O 1
ATOM 1282 N N . HIS A 1 166 ? -11.833 1.629 9.355 1.00 62.22 166 HIS A N 1
ATOM 1283 C CA . HIS A 1 166 ? -12.029 0.985 8.048 1.00 6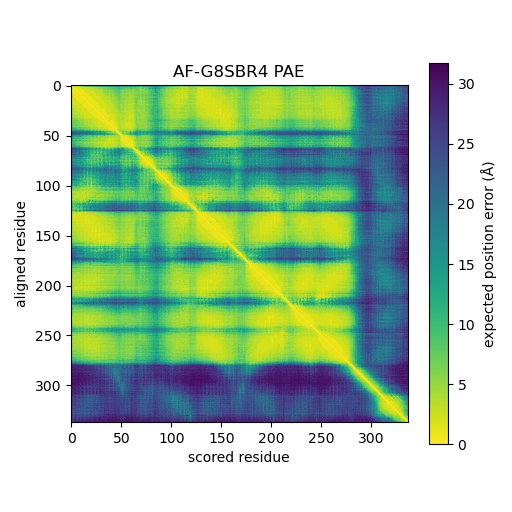2.22 166 HIS A CA 1
ATOM 1284 C C . HIS A 1 166 ? -13.366 0.248 7.934 1.00 62.22 166 HIS A C 1
ATOM 1286 O O . HIS A 1 166 ? -13.440 -0.966 7.737 1.00 62.22 166 HIS A O 1
ATOM 1292 N N . GLY A 1 167 ? -14.448 1.029 7.980 1.00 54.28 167 GLY A N 1
ATOM 1293 C CA . GLY A 1 167 ? -15.801 0.535 7.734 1.00 54.28 167 GLY A CA 1
ATOM 1294 C C . GLY A 1 167 ? -16.489 0.005 8.986 1.00 54.28 167 GLY A C 1
ATOM 1295 O O . GLY A 1 167 ? -17.040 -1.092 8.946 1.00 54.28 167 GLY A O 1
ATOM 1296 N N . ALA A 1 168 ? -16.512 0.808 10.056 1.00 52.44 168 ALA A N 1
ATOM 1297 C CA . ALA A 1 168 ? -17.169 0.505 11.331 1.00 52.44 168 ALA A CA 1
ATOM 1298 C C . ALA A 1 168 ? -18.571 -0.110 11.163 1.00 52.44 168 ALA A C 1
ATOM 1300 O O . ALA A 1 168 ? -18.886 -1.108 11.801 1.00 52.44 168 ALA A O 1
ATOM 1301 N N . SER A 1 169 ? -19.375 0.374 10.209 1.00 51.81 169 SER A N 1
ATOM 1302 C CA . SER A 1 169 ? -20.716 -0.163 9.926 1.00 51.81 169 SER A CA 1
ATOM 1303 C C . SER A 1 169 ? -20.758 -1.625 9.458 1.00 51.81 169 SER A C 1
ATOM 1305 O O . SER A 1 169 ? -21.805 -2.255 9.555 1.00 51.81 169 SER A O 1
ATOM 1307 N N . ARG A 1 170 ? -19.648 -2.194 8.963 1.00 53.38 170 ARG A N 1
ATOM 1308 C CA . ARG A 1 170 ? -19.538 -3.624 8.603 1.00 53.38 170 ARG A CA 1
ATOM 1309 C C . ARG A 1 170 ? -19.160 -4.514 9.788 1.00 53.38 170 ARG A C 1
ATOM 1311 O O . ARG A 1 170 ? -19.458 -5.703 9.745 1.00 53.38 170 ARG A O 1
ATOM 1318 N N . TYR A 1 171 ? -18.516 -3.936 10.799 1.00 54.09 171 TYR A N 1
ATOM 1319 C CA . TYR A 1 171 ? -18.046 -4.612 12.013 1.00 54.09 171 TYR A CA 1
ATOM 1320 C C . TYR A 1 171 ? -19.055 -4.491 13.166 1.00 54.09 171 TYR A C 1
ATOM 1322 O O . TYR A 1 171 ? -19.060 -5.318 14.066 1.00 54.09 171 TYR A O 1
ATOM 1330 N N . VAL A 1 172 ? -19.939 -3.490 13.099 1.00 53.25 172 VAL A N 1
ATOM 1331 C CA . VAL A 1 172 ? -21.071 -3.256 14.014 1.00 53.25 172 VAL A CA 1
ATOM 1332 C C . VAL A 1 172 ? -22.212 -4.268 13.811 1.00 53.25 172 VAL A C 1
ATOM 1334 O O . VAL A 1 172 ? -22.964 -4.523 14.740 1.00 53.25 172 VAL A O 1
ATOM 1337 N N . GLU A 1 173 ? -22.356 -4.852 12.614 1.00 52.16 173 GLU A N 1
ATOM 1338 C CA . GLU A 1 173 ? -23.551 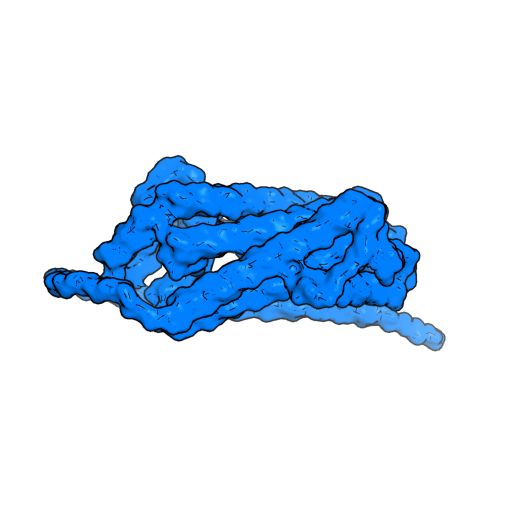-5.632 12.222 1.00 52.16 173 GLU A CA 1
ATOM 1339 C C . GLU A 1 173 ? -23.310 -7.144 12.040 1.00 52.16 173 GLU A C 1
ATOM 1341 O O . GLU A 1 173 ? -24.218 -7.845 11.599 1.00 52.16 173 GLU A O 1
ATOM 1346 N N . ARG A 1 174 ? -22.102 -7.666 12.296 1.00 52.84 174 ARG A N 1
ATOM 1347 C CA . ARG A 1 174 ? -21.758 -9.068 11.990 1.00 52.84 174 ARG A CA 1
ATOM 1348 C C . ARG A 1 174 ? -21.400 -9.876 13.232 1.00 52.84 174 ARG A C 1
ATOM 1350 O O . ARG A 1 174 ? -20.625 -9.429 14.070 1.00 52.84 174 ARG A O 1
ATOM 1357 N N . GLU A 1 175 ? -21.895 -11.113 13.272 1.00 56.75 175 GLU A N 1
ATOM 1358 C CA . GLU A 1 175 ? -21.386 -12.168 14.154 1.00 56.75 175 GLU A CA 1
ATOM 1359 C C . GLU A 1 175 ? -19.869 -12.351 13.967 1.00 56.75 175 GLU A C 1
ATOM 1361 O O . GLU A 1 175 ? -19.329 -12.107 12.882 1.00 56.75 175 GLU A O 1
ATOM 1366 N N . ARG A 1 176 ? -19.175 -12.832 15.008 1.00 60.97 176 ARG A N 1
ATOM 1367 C CA . ARG A 1 176 ? -17.704 -12.980 15.046 1.00 60.97 176 ARG A CA 1
ATOM 1368 C C . ARG A 1 176 ? -17.108 -13.666 13.811 1.00 60.97 176 ARG A C 1
ATOM 1370 O O . ARG A 1 176 ? -16.065 -13.234 13.322 1.00 60.97 176 ARG A O 1
ATOM 1377 N N . ALA A 1 177 ? -17.788 -14.674 13.261 1.00 59.38 177 ALA A N 1
ATOM 1378 C CA . ALA A 1 177 ? -17.358 -15.370 12.047 1.00 59.38 177 ALA A CA 1
ATOM 1379 C C . ALA A 1 177 ? -17.350 -14.455 10.805 1.00 59.38 177 ALA A C 1
ATOM 1381 O O . ALA A 1 177 ? -16.412 -14.476 10.009 1.00 59.38 177 ALA A O 1
ATOM 1382 N N . GLY A 1 178 ? -18.361 -13.593 10.648 1.00 67.06 178 GLY A N 1
ATOM 1383 C CA . GLY A 1 178 ? -18.456 -12.650 9.529 1.00 67.06 178 GLY A CA 1
ATOM 1384 C C . GLY A 1 178 ? -17.402 -11.537 9.568 1.00 67.06 178 GLY A C 1
ATOM 1385 O O . GLY A 1 178 ? -17.075 -10.966 8.519 1.00 67.06 178 GLY A O 1
ATOM 1386 N N . THR A 1 179 ? -16.880 -11.251 10.760 1.00 68.12 179 THR A N 1
ATOM 1387 C CA . THR A 1 179 ? -15.781 -10.313 11.013 1.00 68.12 179 THR A CA 1
ATOM 1388 C C . THR A 1 179 ? -14.430 -10.937 10.668 1.00 68.12 179 THR A C 1
ATOM 1390 O O . THR A 1 179 ? -13.674 -10.343 9.899 1.00 68.12 179 THR A O 1
ATOM 1393 N N . TYR A 1 180 ? -14.185 -12.180 11.100 1.00 70.44 180 TYR A N 1
ATOM 1394 C CA . TYR A 1 180 ? -12.979 -12.939 10.753 1.00 70.44 180 TYR A CA 1
ATOM 1395 C C . TYR A 1 180 ? -12.746 -13.011 9.237 1.00 70.44 180 TYR A C 1
ATOM 1397 O O . TYR A 1 180 ? -11.696 -12.604 8.741 1.00 70.44 180 TYR A O 1
ATOM 1405 N N . PHE A 1 181 ? -13.747 -13.449 8.464 1.00 74.75 181 PHE A N 1
ATOM 1406 C CA . PHE A 1 181 ? -13.606 -13.555 7.005 1.00 74.75 181 PHE A CA 1
ATOM 1407 C C . PHE A 1 181 ? -13.363 -12.202 6.323 1.00 74.75 181 PHE A C 1
ATOM 1409 O O . PHE A 1 181 ? -12.696 -12.139 5.287 1.00 74.75 181 PHE A O 1
ATOM 1416 N N . ALA A 1 182 ? -13.898 -11.110 6.878 1.00 72.69 182 ALA A N 1
ATOM 1417 C CA . ALA A 1 182 ? -13.649 -9.771 6.356 1.00 72.69 182 ALA A CA 1
ATOM 1418 C C . ALA A 1 182 ? -12.200 -9.323 6.612 1.00 72.69 182 ALA A C 1
ATOM 1420 O O . ALA A 1 182 ? -11.572 -8.761 5.709 1.00 72.69 182 ALA A O 1
ATOM 1421 N N . GLU A 1 183 ? -11.657 -9.609 7.796 1.00 75.06 183 GLU A N 1
ATOM 1422 C CA . GLU A 1 183 ? -10.265 -9.312 8.145 1.00 75.06 183 GLU A CA 1
ATOM 1423 C C . GLU A 1 183 ? -9.287 -10.168 7.326 1.00 75.06 183 GLU A C 1
ATOM 1425 O O . GLU A 1 183 ? -8.374 -9.617 6.711 1.00 75.06 183 GLU A O 1
ATOM 1430 N N . VAL A 1 184 ? -9.544 -11.475 7.179 1.00 79.88 184 VAL A N 1
ATOM 1431 C CA . VAL A 1 184 ? -8.739 -12.372 6.325 1.00 79.88 184 VAL A CA 1
ATOM 1432 C C . VAL A 1 184 ? -8.752 -11.917 4.867 1.00 79.88 184 VAL A C 1
ATOM 1434 O O . VAL A 1 184 ? -7.700 -11.819 4.238 1.00 79.88 184 VAL A O 1
ATOM 1437 N N . LYS A 1 185 ? -9.921 -11.570 4.312 1.00 78.69 185 LYS A N 1
ATOM 1438 C CA . LYS A 1 185 ? -10.010 -11.051 2.937 1.00 78.69 185 LYS A CA 1
ATOM 1439 C C . LYS A 1 185 ? -9.193 -9.768 2.758 1.00 78.69 185 LYS A C 1
ATOM 1441 O O . LYS A 1 185 ? -8.568 -9.579 1.716 1.00 78.69 185 LYS A O 1
ATOM 1446 N N . THR A 1 186 ? -9.214 -8.888 3.757 1.00 76.69 186 THR A N 1
ATOM 1447 C CA . THR A 1 186 ? -8.453 -7.631 3.737 1.00 76.69 186 THR A CA 1
ATOM 1448 C C . THR A 1 186 ? -6.950 -7.904 3.781 1.00 76.69 186 THR A C 1
ATOM 1450 O O . THR A 1 186 ? -6.209 -7.320 2.994 1.00 76.69 186 THR A O 1
ATOM 1453 N N . LEU A 1 187 ? -6.514 -8.848 4.619 1.00 82.12 187 LEU A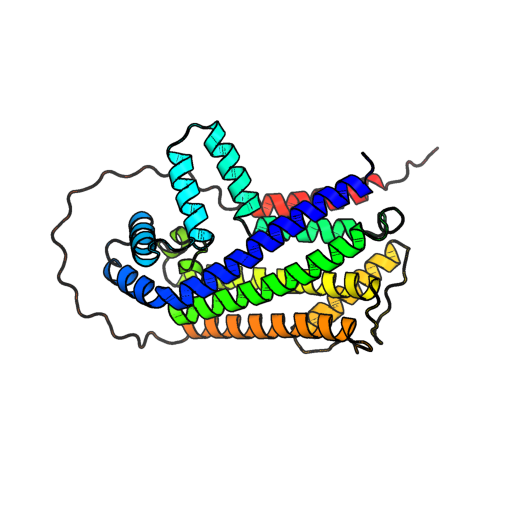 N 1
ATOM 1454 C CA . LEU A 1 187 ? -5.124 -9.294 4.703 1.00 82.12 187 LEU A CA 1
ATOM 1455 C C . LEU A 1 187 ? -4.628 -9.890 3.378 1.00 82.12 187 LEU A C 1
ATOM 1457 O O . LEU A 1 187 ? -3.579 -9.484 2.886 1.00 82.12 187 LEU A O 1
ATOM 1461 N N . VAL A 1 188 ? -5.398 -10.790 2.758 1.00 84.25 188 VAL A N 1
ATOM 1462 C CA . VAL A 1 188 ? -5.055 -11.362 1.442 1.00 84.25 188 VAL A CA 1
ATOM 1463 C C . VAL A 1 188 ? -4.926 -10.259 0.390 1.00 84.25 188 VAL A C 1
ATOM 1465 O O . VAL A 1 188 ? -3.971 -10.245 -0.383 1.00 84.25 188 VAL A O 1
ATOM 1468 N N . GLY A 1 189 ? -5.853 -9.295 0.383 1.00 82.19 189 GLY A N 1
ATOM 1469 C CA . GLY A 1 189 ? -5.774 -8.134 -0.502 1.00 82.19 189 GLY A CA 1
ATOM 1470 C C . GLY A 1 189 ? -4.507 -7.300 -0.285 1.00 82.19 189 GLY A C 1
ATOM 1471 O O . GLY A 1 189 ? -3.871 -6.902 -1.260 1.00 82.19 189 GLY A O 1
ATOM 1472 N N . ALA A 1 190 ? -4.113 -7.076 0.972 1.00 83.75 190 ALA A N 1
ATOM 1473 C CA . ALA A 1 190 ? -2.891 -6.353 1.317 1.00 83.75 190 ALA A CA 1
ATOM 1474 C C . ALA A 1 190 ? -1.630 -7.099 0.854 1.00 83.75 190 ALA A C 1
ATOM 1476 O O . ALA A 1 190 ? -0.771 -6.483 0.229 1.00 83.75 190 ALA A O 1
ATOM 1477 N N . VAL A 1 191 ? -1.561 -8.422 1.052 1.00 88.31 191 VAL A N 1
ATOM 1478 C CA . VAL A 1 191 ? -0.448 -9.265 0.578 1.00 88.31 191 VAL A CA 1
ATOM 1479 C C . VAL A 1 191 ? -0.315 -9.204 -0.944 1.00 88.31 191 VAL A C 1
ATOM 1481 O O . VAL A 1 191 ? 0.771 -8.941 -1.458 1.00 88.31 191 VAL A O 1
ATOM 1484 N N . LEU A 1 192 ? -1.417 -9.379 -1.681 1.00 87.69 192 LEU A N 1
ATOM 1485 C CA . LEU A 1 192 ? -1.402 -9.289 -3.146 1.00 87.69 192 LEU A CA 1
ATOM 1486 C C . LEU A 1 192 ? -0.950 -7.904 -3.626 1.00 87.69 192 LEU A C 1
ATOM 1488 O O . LEU A 1 192 ? -0.198 -7.792 -4.596 1.00 87.69 192 LEU A O 1
ATOM 1492 N N . TYR A 1 193 ? -1.377 -6.846 -2.936 1.00 84.75 193 TYR A N 1
ATOM 1493 C CA . TYR A 1 193 ? -0.958 -5.486 -3.254 1.00 84.75 193 TYR A CA 1
ATOM 1494 C C . TYR A 1 193 ? 0.523 -5.237 -2.917 1.00 84.75 193 TYR A C 1
ATOM 1496 O O . TYR A 1 193 ? 1.218 -4.590 -3.700 1.00 84.75 193 TYR A O 1
ATOM 1504 N N . SER A 1 194 ? 1.043 -5.808 -1.824 1.00 89.88 194 SER A N 1
ATOM 1505 C CA . SER A 1 194 ? 2.476 -5.805 -1.500 1.00 89.88 194 SER A CA 1
ATOM 1506 C C . SER A 1 194 ? 3.315 -6.498 -2.561 1.00 89.88 194 SER A C 1
ATOM 1508 O O . SER A 1 194 ? 4.304 -5.924 -3.003 1.00 89.88 194 SER A O 1
ATOM 1510 N N . LEU A 1 195 ? 2.898 -7.671 -3.039 1.00 90.69 195 LEU A N 1
ATOM 1511 C CA . LEU A 1 195 ? 3.598 -8.374 -4.117 1.00 90.69 195 LEU A CA 1
ATOM 1512 C C . LEU A 1 195 ? 3.620 -7.553 -5.410 1.00 90.69 195 LEU A C 1
ATOM 1514 O O . LEU A 1 195 ? 4.660 -7.447 -6.062 1.00 90.69 195 LEU A O 1
ATOM 1518 N N . LEU A 1 196 ? 2.498 -6.918 -5.762 1.00 89.31 196 LEU A N 1
ATOM 1519 C CA . LEU A 1 196 ? 2.417 -6.044 -6.930 1.00 89.31 196 LEU A CA 1
ATOM 1520 C C . LEU A 1 196 ? 3.359 -4.838 -6.803 1.00 89.31 196 LEU A C 1
ATOM 1522 O O . LEU A 1 196 ? 4.140 -4.572 -7.714 1.00 89.31 196 LEU A O 1
ATOM 1526 N N . ILE A 1 197 ? 3.312 -4.122 -5.677 1.00 90.50 197 ILE A N 1
ATOM 1527 C CA . ILE A 1 197 ? 4.183 -2.966 -5.428 1.00 90.50 197 ILE A CA 1
ATOM 1528 C C . ILE A 1 197 ? 5.654 -3.386 -5.351 1.00 90.50 197 ILE A C 1
ATOM 1530 O O . ILE A 1 197 ? 6.492 -2.720 -5.952 1.00 90.50 197 ILE A O 1
ATOM 1534 N N . GLY A 1 198 ? 5.971 -4.508 -4.702 1.00 90.56 198 GLY A N 1
ATOM 1535 C CA . GLY A 1 198 ? 7.315 -5.084 -4.647 1.00 90.56 198 GLY A CA 1
ATOM 1536 C C . GLY A 1 198 ? 7.872 -5.391 -6.035 1.00 90.56 198 GLY A C 1
ATOM 1537 O O . GLY A 1 198 ? 8.980 -4.972 -6.368 1.00 90.56 198 GLY A O 1
ATOM 1538 N N . SER A 1 199 ? 7.057 -6.013 -6.891 1.00 91.38 199 SER A N 1
ATOM 1539 C CA . SER A 1 199 ? 7.409 -6.283 -8.292 1.00 91.38 199 SER A CA 1
ATOM 1540 C C . SER A 1 199 ? 7.722 -4.990 -9.050 1.00 91.38 199 SER A C 1
ATOM 1542 O O . SER A 1 199 ? 8.717 -4.907 -9.769 1.00 91.38 199 SER A O 1
ATOM 1544 N N . MET A 1 200 ? 6.899 -3.952 -8.864 1.00 89.69 200 MET A N 1
ATOM 1545 C CA . MET A 1 200 ? 7.107 -2.650 -9.504 1.00 89.69 200 MET A CA 1
ATOM 1546 C C . MET A 1 200 ? 8.345 -1.933 -8.959 1.00 89.69 200 MET A C 1
ATOM 1548 O O . MET A 1 200 ? 9.074 -1.312 -9.728 1.00 89.69 200 MET A O 1
ATOM 1552 N N . ILE A 1 201 ? 8.633 -2.035 -7.662 1.00 91.12 201 ILE A N 1
ATOM 1553 C CA . ILE A 1 201 ? 9.842 -1.463 -7.060 1.00 91.12 201 ILE A CA 1
ATOM 1554 C C . ILE A 1 201 ? 11.089 -2.107 -7.637 1.00 91.12 201 ILE A C 1
ATOM 1556 O O . ILE A 1 201 ? 11.997 -1.372 -8.021 1.00 91.12 201 ILE A O 1
ATOM 1560 N N . PHE A 1 202 ? 11.145 -3.436 -7.745 1.00 90.69 202 PHE A N 1
ATOM 1561 C CA . PHE A 1 202 ? 12.269 -4.110 -8.395 1.00 90.69 202 PHE A CA 1
ATOM 1562 C C . PHE A 1 202 ? 12.410 -3.675 -9.852 1.00 90.69 202 PHE A C 1
ATOM 1564 O O . PHE A 1 202 ? 13.502 -3.266 -10.256 1.00 90.69 202 PHE A O 1
ATOM 1571 N N . TYR A 1 203 ? 11.301 -3.646 -10.595 1.00 88.88 203 TYR A N 1
ATOM 1572 C CA . TYR A 1 203 ? 11.295 -3.242 -11.998 1.00 88.88 203 TYR A CA 1
ATOM 1573 C C . TYR A 1 203 ? 11.811 -1.808 -12.200 1.00 88.88 203 TYR A C 1
ATOM 1575 O O . TYR A 1 203 ? 12.759 -1.559 -12.949 1.00 88.88 203 TYR A O 1
ATOM 1583 N N . PHE A 1 204 ? 11.238 -0.835 -11.492 1.00 88.81 204 PHE A N 1
ATOM 1584 C CA . PHE A 1 204 ? 11.642 0.560 -11.634 1.00 88.81 204 PHE A CA 1
ATOM 1585 C C . PHE A 1 204 ? 13.016 0.840 -11.019 1.00 88.81 204 PHE A C 1
ATOM 1587 O O . PHE A 1 204 ? 13.762 1.626 -11.597 1.00 88.81 204 PHE A O 1
ATOM 1594 N N . SER A 1 205 ? 13.397 0.191 -9.914 1.00 89.94 205 SER A N 1
ATOM 1595 C CA . SER A 1 205 ? 14.716 0.403 -9.297 1.00 89.94 205 SER A CA 1
ATOM 1596 C C . SER A 1 205 ? 15.842 -0.133 -10.174 1.00 89.94 205 SER A C 1
ATOM 1598 O O . SER A 1 205 ? 16.852 0.547 -10.333 1.00 89.94 205 SER A O 1
ATOM 1600 N N . ALA A 1 206 ? 15.673 -1.296 -10.812 1.00 87.12 206 ALA A N 1
ATOM 1601 C CA . ALA A 1 206 ? 16.656 -1.798 -11.776 1.00 87.12 206 ALA A CA 1
ATOM 1602 C C . ALA A 1 206 ? 16.771 -0.880 -13.009 1.00 87.12 206 ALA A C 1
ATOM 1604 O O . ALA A 1 206 ? 17.868 -0.666 -13.522 1.00 87.12 206 ALA A O 1
ATOM 1605 N N . GLY A 1 207 ? 15.672 -0.233 -13.419 1.00 82.75 207 GLY A N 1
ATOM 1606 C CA . GLY A 1 207 ? 15.697 0.853 -14.406 1.00 82.75 207 GLY A CA 1
ATOM 1607 C C . GLY A 1 207 ? 16.393 2.145 -13.939 1.00 82.75 207 GLY A C 1
ATOM 1608 O O . GLY A 1 207 ? 16.797 2.941 -14.782 1.00 82.75 207 GLY A O 1
ATOM 1609 N N . HIS A 1 208 ? 16.564 2.340 -12.627 1.00 85.06 208 HIS A N 1
ATOM 1610 C CA . HIS A 1 208 ? 17.214 3.502 -11.997 1.00 85.06 208 HIS A CA 1
ATOM 1611 C C . HIS A 1 208 ? 18.544 3.136 -11.317 1.00 85.06 208 HIS A C 1
ATOM 1613 O O . HIS A 1 208 ? 18.973 3.778 -10.362 1.00 85.06 208 HIS A O 1
ATOM 1619 N N . GLY A 1 209 ? 19.225 2.107 -11.828 1.00 82.62 209 GLY A N 1
ATOM 1620 C CA . GLY A 1 209 ? 20.597 1.790 -11.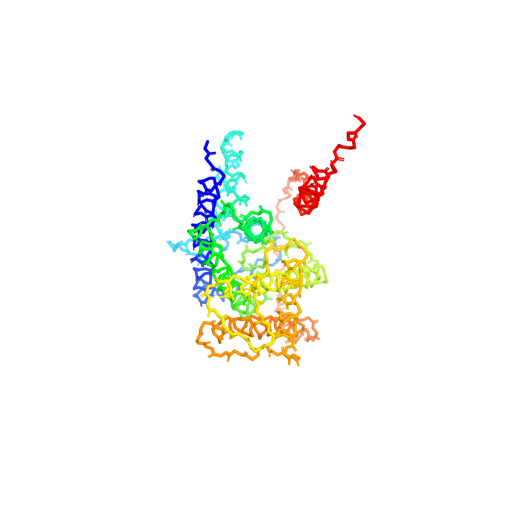439 1.00 82.62 209 GLY A CA 1
ATOM 1621 C C . GLY A 1 209 ? 20.746 0.794 -10.291 1.00 82.62 209 GLY A C 1
ATOM 1622 O O . GLY A 1 209 ? 21.884 0.534 -9.902 1.00 82.62 209 GLY A O 1
ATOM 1623 N N . ALA A 1 210 ? 19.669 0.193 -9.775 1.00 86.56 210 ALA A N 1
ATOM 1624 C CA . ALA A 1 210 ? 19.791 -0.990 -8.920 1.00 86.56 210 ALA A CA 1
ATOM 1625 C C . ALA A 1 210 ? 20.438 -2.139 -9.710 1.00 86.56 210 ALA A C 1
ATOM 1627 O O . ALA A 1 210 ? 20.094 -2.380 -10.869 1.00 86.56 210 ALA A O 1
ATOM 1628 N N . ARG A 1 211 ? 21.406 -2.824 -9.095 1.00 86.75 211 ARG A N 1
ATOM 1629 C CA . ARG A 1 211 ? 22.162 -3.914 -9.726 1.00 86.75 211 ARG A CA 1
ATOM 1630 C C . ARG A 1 211 ? 21.922 -5.210 -8.961 1.00 86.75 211 ARG A C 1
ATOM 1632 O O . ARG A 1 211 ? 22.223 -5.257 -7.770 1.00 86.75 211 ARG A O 1
ATOM 1639 N N . TYR A 1 212 ? 21.429 -6.222 -9.668 1.00 85.88 212 TYR A N 1
ATOM 1640 C CA . TYR A 1 212 ? 21.227 -7.576 -9.159 1.00 85.88 212 TYR A CA 1
ATOM 1641 C C . TYR A 1 212 ? 22.037 -8.573 -9.997 1.00 85.88 212 TYR A C 1
ATOM 1643 O O . TYR A 1 212 ? 22.176 -8.372 -11.206 1.00 85.88 212 TYR A O 1
ATOM 1651 N N . ASP A 1 213 ? 22.563 -9.632 -9.383 1.00 81.75 213 ASP A N 1
ATOM 1652 C CA . ASP A 1 213 ? 23.299 -10.697 -10.095 1.00 81.75 213 ASP A CA 1
ATOM 1653 C C . ASP A 1 213 ? 22.346 -11.521 -10.954 1.00 81.75 213 ASP A C 1
ATOM 1655 O O . ASP A 1 213 ? 22.653 -11.878 -12.090 1.00 81.75 213 ASP A O 1
ATOM 1659 N N . ALA A 1 214 ? 21.167 -11.784 -10.394 1.00 74.19 214 ALA A N 1
ATOM 1660 C CA . ALA A 1 214 ? 20.213 -12.731 -10.936 1.00 74.19 214 ALA A CA 1
ATOM 1661 C C . ALA A 1 214 ? 19.436 -12.201 -12.153 1.00 74.19 214 ALA A C 1
ATOM 1663 O O . ALA A 1 214 ? 18.894 -12.989 -12.926 1.00 74.19 214 ALA A O 1
ATOM 1664 N N . PHE A 1 215 ? 19.363 -10.877 -12.350 1.00 75.81 215 PHE A N 1
ATOM 1665 C CA . PHE A 1 215 ? 18.685 -10.296 -13.510 1.00 75.81 215 PHE A CA 1
ATOM 1666 C C . PHE A 1 215 ? 19.143 -8.873 -13.842 1.00 75.81 215 PHE A C 1
ATOM 1668 O O . PHE A 1 215 ? 19.541 -8.086 -12.983 1.00 75.81 215 PHE A O 1
ATOM 1675 N N . ARG A 1 216 ? 19.011 -8.510 -15.123 1.00 73.44 216 ARG A N 1
ATOM 1676 C CA . ARG A 1 216 ? 19.261 -7.156 -15.628 1.00 73.44 216 ARG A CA 1
ATOM 1677 C C . ARG A 1 216 ? 18.129 -6.721 -16.547 1.00 73.44 216 ARG A C 1
ATOM 1679 O O . ARG A 1 216 ? 17.889 -7.346 -17.572 1.00 73.44 216 ARG A O 1
ATOM 1686 N N . ILE A 1 217 ? 17.509 -5.587 -16.229 1.00 72.25 217 ILE A N 1
ATOM 1687 C CA . ILE A 1 217 ? 16.486 -4.979 -17.086 1.00 72.25 217 ILE A CA 1
ATOM 1688 C C . ILE A 1 217 ? 17.180 -4.239 -18.223 1.00 72.25 217 ILE A C 1
ATOM 1690 O O . ILE A 1 217 ? 17.688 -3.130 -18.055 1.00 72.25 217 ILE A O 1
ATOM 1694 N N . ALA A 1 218 ? 17.213 -4.861 -19.394 1.00 61.62 218 ALA A N 1
ATOM 1695 C CA . ALA A 1 218 ? 17.865 -4.306 -20.580 1.00 61.62 218 ALA A CA 1
ATOM 1696 C C . ALA A 1 218 ? 16.978 -4.361 -21.829 1.00 61.62 218 ALA A C 1
ATOM 1698 O O . ALA A 1 218 ? 17.332 -3.784 -22.856 1.00 61.62 218 ALA A O 1
ATOM 1699 N N . GLN A 1 219 ? 15.825 -5.031 -21.759 1.00 64.38 219 GLN A N 1
ATOM 1700 C CA . GLN A 1 219 ? 15.087 -5.392 -22.959 1.00 64.38 219 GLN A CA 1
ATOM 1701 C C . GLN A 1 219 ? 14.153 -4.272 -23.427 1.00 64.38 219 GLN A C 1
ATOM 1703 O O . GLN A 1 219 ? 13.399 -3.685 -22.654 1.00 64.38 219 GLN A O 1
ATOM 1708 N N . THR A 1 220 ? 14.177 -3.977 -24.725 1.00 66.56 220 THR A N 1
ATOM 1709 C CA . THR A 1 220 ? 13.308 -2.967 -25.360 1.00 66.56 220 THR A CA 1
ATOM 1710 C C . THR A 1 220 ? 12.185 -3.591 -26.186 1.00 66.56 220 THR A C 1
ATOM 1712 O O . THR A 1 220 ? 11.252 -2.897 -26.597 1.00 66.56 220 THR A O 1
ATOM 1715 N N . THR A 1 221 ? 12.234 -4.907 -26.412 1.00 71.50 221 THR A N 1
ATOM 1716 C CA . THR A 1 221 ? 11.183 -5.641 -27.119 1.00 71.50 221 THR A CA 1
ATOM 1717 C C . THR A 1 221 ? 9.998 -5.922 -26.187 1.00 71.50 221 THR A C 1
ATOM 1719 O O . THR A 1 221 ? 10.188 -6.119 -24.986 1.00 71.50 221 THR A O 1
ATOM 1722 N N . PRO A 1 222 ? 8.755 -5.991 -26.703 1.00 68.88 222 PRO A N 1
ATOM 1723 C CA . PRO A 1 222 ? 7.593 -6.318 -25.879 1.00 68.88 222 PRO A CA 1
ATOM 1724 C C . PRO A 1 222 ? 7.704 -7.654 -25.140 1.00 68.88 222 PRO A C 1
ATOM 1726 O O . PRO A 1 222 ? 7.312 -7.733 -23.980 1.00 68.88 222 PRO A O 1
ATOM 1729 N N . ALA A 1 223 ? 8.255 -8.679 -25.797 1.00 74.38 223 ALA A N 1
ATOM 1730 C CA . ALA A 1 223 ? 8.470 -9.991 -25.194 1.00 74.38 223 ALA A CA 1
ATOM 1731 C C . ALA A 1 223 ? 9.543 -9.944 -24.096 1.00 74.38 223 ALA A C 1
ATOM 1733 O O . ALA A 1 223 ? 9.340 -10.502 -23.023 1.00 74.38 223 ALA A O 1
ATOM 1734 N N . GLY A 1 224 ? 10.643 -9.222 -24.325 1.00 75.62 224 GLY A N 1
ATOM 1735 C CA . GLY A 1 224 ? 11.699 -9.076 -23.328 1.00 75.62 224 GLY A CA 1
ATOM 1736 C C . GLY A 1 224 ? 11.259 -8.269 -22.105 1.00 75.62 224 GLY A C 1
ATOM 1737 O O . GLY A 1 224 ? 11.559 -8.666 -20.990 1.00 75.62 224 GLY A O 1
ATOM 1738 N N . VAL A 1 225 ? 10.465 -7.206 -22.278 1.00 74.19 225 VAL A N 1
ATOM 1739 C CA . VAL A 1 225 ? 9.891 -6.462 -21.140 1.00 74.19 225 VAL A CA 1
ATOM 1740 C C . VAL A 1 225 ? 8.887 -7.308 -20.355 1.00 74.19 225 VAL A C 1
ATOM 1742 O O . VAL A 1 225 ? 8.860 -7.235 -19.131 1.00 74.19 225 VAL A O 1
ATOM 1745 N N . ALA A 1 226 ? 8.071 -8.126 -21.028 1.00 77.44 226 ALA A N 1
ATOM 1746 C CA . ALA A 1 226 ? 7.206 -9.076 -20.332 1.00 77.44 226 ALA A CA 1
ATOM 1747 C C . ALA A 1 226 ? 8.033 -10.082 -19.512 1.00 77.44 226 ALA A C 1
ATOM 1749 O O . ALA A 1 226 ? 7.687 -10.348 -18.364 1.00 77.44 226 ALA A O 1
ATOM 1750 N N . GLY A 1 227 ? 9.150 -10.567 -20.065 1.00 81.62 227 GLY A N 1
ATOM 1751 C CA . GLY A 1 227 ? 10.135 -11.368 -19.339 1.00 81.62 227 GLY A CA 1
ATOM 1752 C C . GLY A 1 227 ? 10.705 -10.639 -18.119 1.00 81.62 227 GLY A C 1
ATOM 1753 O O . GLY A 1 227 ? 10.637 -11.173 -17.020 1.00 81.62 227 GLY A O 1
ATOM 1754 N N . ASP A 1 228 ? 11.174 -9.397 -18.277 1.00 83.75 228 ASP A N 1
ATOM 1755 C CA . ASP A 1 228 ? 11.716 -8.576 -17.182 1.00 83.75 228 ASP A CA 1
ATOM 1756 C C . ASP A 1 228 ? 10.686 -8.381 -16.050 1.00 83.75 228 ASP A C 1
ATOM 1758 O O . ASP A 1 228 ? 11.023 -8.497 -14.870 1.00 83.75 228 ASP A O 1
ATOM 1762 N N . VAL A 1 229 ? 9.417 -8.122 -16.394 1.00 83.31 229 VAL A N 1
ATOM 1763 C CA . VAL A 1 229 ? 8.322 -7.995 -15.417 1.00 83.31 229 VAL A CA 1
ATOM 1764 C C . VAL A 1 229 ? 8.066 -9.319 -14.702 1.00 83.31 229 VAL A C 1
ATOM 1766 O O . VAL A 1 229 ? 7.952 -9.322 -13.480 1.00 83.31 229 VAL A O 1
ATOM 1769 N N . LEU A 1 230 ? 8.000 -10.439 -15.427 1.00 86.75 230 LEU A N 1
ATOM 1770 C CA . LEU A 1 230 ? 7.802 -11.760 -14.825 1.00 86.75 230 LEU A CA 1
ATOM 1771 C C . LEU A 1 230 ? 8.956 -12.141 -13.894 1.00 86.75 230 LEU A C 1
ATOM 1773 O O . LEU A 1 230 ? 8.703 -12.667 -12.815 1.00 86.75 230 LEU A O 1
ATOM 1777 N N . THR A 1 231 ? 10.195 -11.811 -14.254 1.00 89.00 231 THR A N 1
ATOM 1778 C CA . THR A 1 231 ? 11.367 -11.997 -13.389 1.00 89.00 231 THR A CA 1
ATOM 1779 C C . THR A 1 231 ? 11.261 -11.156 -12.117 1.00 89.00 231 THR A C 1
ATOM 1781 O O . THR A 1 231 ? 11.512 -11.658 -11.024 1.00 89.00 231 THR A O 1
ATOM 1784 N N . CYS A 1 232 ? 10.821 -9.897 -12.222 1.00 90.50 232 CYS A N 1
ATOM 1785 C CA . CYS A 1 232 ? 10.587 -9.055 -11.046 1.00 90.50 232 CYS A CA 1
ATOM 1786 C C . CYS A 1 232 ? 9.460 -9.606 -10.160 1.00 90.50 232 CYS A C 1
ATOM 1788 O O . CYS A 1 232 ? 9.584 -9.562 -8.940 1.00 90.50 232 CYS A O 1
ATOM 1790 N N . VAL A 1 233 ? 8.389 -10.147 -10.754 1.00 90.50 233 VAL A N 1
ATOM 1791 C CA . VAL A 1 233 ? 7.303 -10.820 -10.020 1.00 90.50 233 VAL A CA 1
ATOM 1792 C C . VAL A 1 233 ? 7.818 -12.071 -9.316 1.00 90.50 233 VAL A C 1
ATOM 1794 O O . VAL A 1 233 ? 7.544 -12.247 -8.133 1.00 90.50 233 VAL A O 1
ATOM 1797 N N . TYR A 1 234 ? 8.593 -12.906 -10.010 1.00 92.38 234 TYR A N 1
ATOM 1798 C CA . TYR A 1 234 ? 9.219 -14.094 -9.437 1.00 92.38 234 TYR A CA 1
ATOM 1799 C C . TYR A 1 234 ? 10.061 -13.728 -8.212 1.00 92.38 234 TYR A C 1
ATOM 1801 O O . TYR A 1 234 ? 9.783 -14.213 -7.117 1.00 92.38 234 TYR A O 1
ATOM 1809 N N . PHE A 1 235 ? 11.018 -12.806 -8.353 1.00 92.56 235 PHE A N 1
ATOM 1810 C CA . PHE A 1 235 ? 11.869 -12.411 -7.231 1.00 92.56 235 PHE A CA 1
ATOM 1811 C C . PHE A 1 235 ? 11.095 -11.703 -6.125 1.00 92.56 235 PHE A C 1
ATOM 1813 O O . PHE A 1 235 ? 11.429 -11.887 -4.958 1.00 92.56 235 PHE A O 1
ATOM 1820 N N . ALA A 1 236 ? 10.052 -10.933 -6.452 1.00 92.69 236 ALA A N 1
ATOM 1821 C CA . ALA A 1 236 ? 9.207 -10.326 -5.434 1.00 92.69 236 ALA A CA 1
ATOM 1822 C C . ALA A 1 236 ? 8.482 -11.391 -4.602 1.00 92.69 236 ALA A C 1
ATOM 1824 O O . ALA A 1 236 ? 8.495 -11.316 -3.379 1.00 92.69 236 ALA A O 1
ATOM 1825 N N . VAL A 1 237 ? 7.906 -12.410 -5.246 1.00 93.06 237 VAL A N 1
ATOM 1826 C CA . VAL A 1 237 ? 7.255 -13.537 -4.563 1.00 93.06 237 VAL A CA 1
ATOM 1827 C C . VAL A 1 237 ? 8.263 -14.313 -3.719 1.00 93.06 237 VAL A C 1
ATOM 1829 O O . VAL A 1 237 ? 8.031 -14.500 -2.526 1.00 93.06 237 VAL A O 1
ATOM 1832 N N . MET A 1 238 ? 9.397 -14.709 -4.298 1.00 93.56 238 MET A N 1
A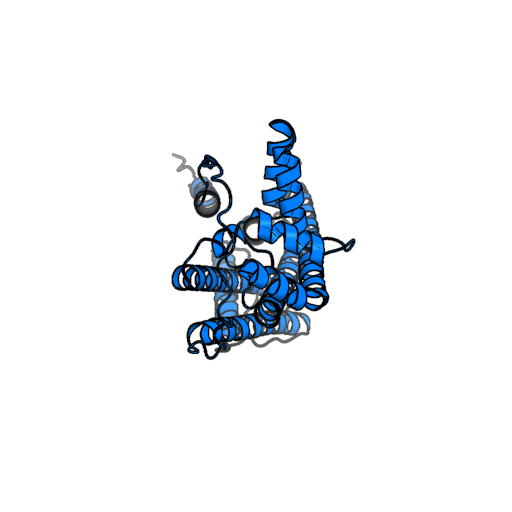TOM 1833 C CA . MET A 1 238 ? 10.418 -15.477 -3.582 1.00 93.56 238 MET A CA 1
ATOM 1834 C C . MET A 1 238 ? 10.974 -14.714 -2.375 1.00 93.56 238 MET A C 1
ATOM 1836 O O . MET A 1 238 ? 11.090 -15.287 -1.291 1.00 93.56 238 MET A O 1
ATOM 1840 N N . THR A 1 239 ? 11.221 -13.408 -2.532 1.00 93.00 239 THR A N 1
ATOM 1841 C CA . THR A 1 239 ? 11.716 -12.542 -1.450 1.00 93.00 239 THR A CA 1
ATOM 1842 C C . THR A 1 239 ? 10.662 -12.385 -0.364 1.00 93.00 239 THR A C 1
ATOM 1844 O O . THR A 1 239 ? 10.974 -12.462 0.822 1.00 93.00 239 THR A O 1
ATOM 1847 N N . PHE A 1 240 ? 9.400 -12.187 -0.755 1.00 91.50 240 PHE A N 1
ATOM 1848 C CA . PHE A 1 240 ? 8.300 -11.997 0.185 1.00 91.50 240 PHE A CA 1
ATOM 1849 C C . PHE A 1 240 ? 8.051 -13.246 1.036 1.00 91.50 240 PHE A C 1
ATOM 1851 O O . PHE A 1 240 ? 7.768 -13.138 2.223 1.00 91.50 240 PHE A O 1
ATOM 1858 N N . PHE A 1 241 ? 8.199 -14.438 0.462 1.00 90.12 241 PHE A N 1
ATOM 1859 C CA . PHE A 1 241 ? 8.108 -15.694 1.209 1.00 90.12 241 PHE A CA 1
ATOM 1860 C C . PHE A 1 241 ? 9.444 -16.145 1.810 1.00 90.12 241 PHE A C 1
ATOM 1862 O O . PHE A 1 241 ? 9.528 -17.256 2.329 1.00 90.12 241 PHE A O 1
ATOM 1869 N N . THR A 1 242 ? 10.481 -15.299 1.777 1.00 87.56 242 THR A N 1
ATOM 1870 C CA . THR A 1 242 ? 11.826 -15.5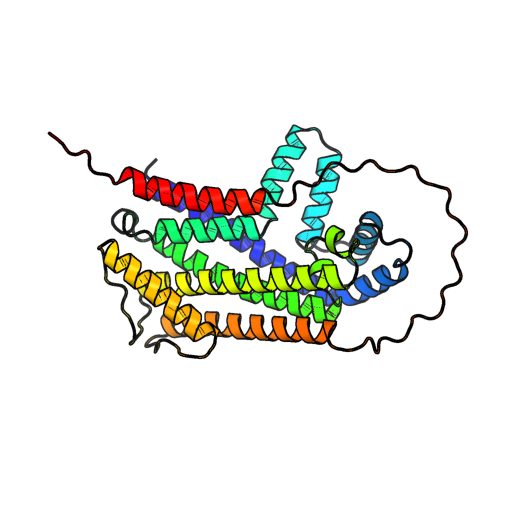88 2.309 1.00 87.56 242 THR A CA 1
ATOM 1871 C C . THR A 1 242 ? 12.456 -16.874 1.755 1.00 87.56 242 THR A C 1
ATOM 1873 O O . THR A 1 242 ? 13.299 -17.485 2.403 1.00 87.56 242 THR A O 1
ATOM 1876 N N . ALA A 1 243 ? 12.031 -17.297 0.563 1.00 88.25 243 ALA A N 1
ATOM 1877 C CA . ALA A 1 243 ? 12.473 -18.534 -0.072 1.00 88.25 243 ALA A CA 1
ATOM 1878 C C . ALA A 1 243 ? 13.759 -18.330 -0.883 1.00 88.25 243 ALA A C 1
ATOM 1880 O O . ALA A 1 243 ? 14.628 -19.194 -0.885 1.00 88.25 243 ALA A O 1
ATOM 1881 N N . ASP A 1 244 ? 13.864 -17.192 -1.568 1.00 85.06 244 ASP A N 1
ATOM 1882 C CA . ASP A 1 244 ? 15.035 -16.783 -2.345 1.00 85.06 244 ASP A CA 1
ATOM 1883 C C . ASP A 1 244 ? 15.009 -15.256 -2.526 1.00 85.06 244 ASP A C 1
ATOM 1885 O O . ASP A 1 244 ? 13.935 -14.651 -2.590 1.00 85.06 244 ASP A O 1
ATOM 1889 N N . THR A 1 245 ? 16.170 -14.611 -2.600 1.00 84.75 245 THR A N 1
ATOM 1890 C CA . THR A 1 245 ? 16.280 -13.155 -2.767 1.00 84.75 245 THR A CA 1
ATOM 1891 C C . THR A 1 245 ? 17.305 -12.830 -3.839 1.00 84.75 245 THR A C 1
ATOM 1893 O O . THR A 1 245 ? 18.379 -13.423 -3.827 1.00 84.75 245 THR A O 1
ATOM 1896 N N . PRO A 1 246 ? 17.042 -11.864 -4.737 1.00 85.50 246 PRO A N 1
ATOM 1897 C CA . PRO A 1 246 ? 18.024 -11.513 -5.747 1.00 85.50 246 PRO A CA 1
ATOM 1898 C C . PRO A 1 246 ? 19.255 -10.886 -5.081 1.00 85.50 246 PRO A C 1
ATOM 1900 O O . PRO A 1 246 ? 19.123 -9.903 -4.345 1.00 85.50 246 PRO A O 1
ATOM 1903 N N . ASP A 1 247 ? 20.443 -11.419 -5.375 1.00 88.00 247 ASP A N 1
ATOM 1904 C CA . ASP A 1 247 ? 21.708 -10.894 -4.852 1.00 88.00 247 ASP A CA 1
ATOM 1905 C C . ASP A 1 247 ? 21.890 -9.432 -5.271 1.00 88.00 247 ASP A C 1
ATOM 1907 O O . ASP A 1 247 ? 22.077 -9.106 -6.447 1.00 88.00 247 ASP A O 1
ATOM 1911 N N . ALA A 1 248 ? 21.774 -8.529 -4.300 1.00 89.81 248 ALA A N 1
ATOM 1912 C CA . ALA A 1 248 ? 21.894 -7.094 -4.498 1.00 89.81 248 ALA A CA 1
ATOM 1913 C C . ALA A 1 248 ? 23.369 -6.669 -4.458 1.00 89.81 248 ALA A C 1
ATOM 1915 O O . ALA A 1 248 ? 24.079 -6.967 -3.503 1.00 89.81 248 ALA A O 1
ATOM 1916 N N . ARG A 1 249 ? 23.825 -5.915 -5.469 1.00 91.75 249 ARG A N 1
ATOM 1917 C CA . ARG A 1 249 ? 25.225 -5.443 -5.571 1.00 91.75 249 ARG A CA 1
ATOM 1918 C C . ARG A 1 249 ? 25.448 -4.002 -5.127 1.00 91.75 249 ARG A C 1
ATOM 1920 O O . ARG A 1 249 ? 26.583 -3.532 -5.108 1.00 91.75 249 ARG A O 1
ATOM 1927 N N . ASN A 1 250 ? 24.386 -3.238 -4.892 1.00 93.19 250 ASN A N 1
ATOM 1928 C CA . ASN A 1 250 ? 24.503 -1.829 -4.528 1.00 93.19 250 ASN A CA 1
ATOM 1929 C C . ASN A 1 250 ? 23.406 -1.373 -3.565 1.00 93.19 250 ASN A C 1
ATOM 1931 O O . ASN A 1 250 ? 22.386 -2.036 -3.399 1.00 93.19 250 ASN A O 1
ATOM 1935 N N . GLY A 1 251 ? 23.612 -0.209 -2.940 1.00 92.62 251 GLY A N 1
ATOM 1936 C CA . GLY A 1 251 ? 22.718 0.303 -1.896 1.00 92.62 251 GLY A CA 1
ATOM 1937 C C . GLY A 1 251 ? 21.260 0.459 -2.340 1.00 92.62 251 GLY A C 1
ATOM 1938 O O . GLY A 1 251 ? 20.357 0.173 -1.562 1.00 92.62 251 GLY A O 1
ATOM 1939 N N . VAL A 1 252 ? 21.013 0.838 -3.599 1.00 91.31 252 VAL A N 1
ATOM 1940 C CA . VAL A 1 252 ? 19.646 0.962 -4.140 1.00 91.31 252 VAL A CA 1
ATOM 1941 C C . VAL A 1 252 ? 18.966 -0.406 -4.246 1.00 91.31 252 VAL A C 1
ATOM 1943 O O . VAL A 1 252 ? 17.803 -0.534 -3.868 1.00 91.31 252 VAL A O 1
ATOM 1946 N N . ALA A 1 253 ? 19.686 -1.429 -4.721 1.00 90.62 253 ALA A N 1
ATOM 1947 C CA . ALA A 1 253 ? 19.187 -2.801 -4.770 1.00 90.62 253 ALA A CA 1
ATOM 1948 C C . ALA A 1 253 ? 18.920 -3.352 -3.361 1.00 90.62 253 ALA A C 1
ATOM 1950 O O . ALA A 1 253 ? 17.835 -3.865 -3.104 1.00 90.62 253 ALA A O 1
ATOM 1951 N N . HIS A 1 254 ? 19.853 -3.157 -2.420 1.00 93.44 254 HIS A N 1
ATOM 1952 C CA . HIS A 1 254 ? 19.655 -3.569 -1.028 1.00 93.44 254 HIS A CA 1
ATOM 1953 C C . HIS A 1 254 ? 18.434 -2.897 -0.403 1.00 93.44 254 HIS A C 1
ATOM 1955 O O . HIS A 1 254 ? 17.628 -3.573 0.228 1.00 93.44 254 HIS A O 1
ATOM 1961 N N . LEU A 1 255 ? 18.262 -1.588 -0.602 1.00 93.62 255 LEU A N 1
ATOM 1962 C CA . LEU A 1 255 ? 17.123 -0.856 -0.057 1.00 93.62 255 LEU A CA 1
ATOM 1963 C C . LEU A 1 255 ? 15.792 -1.389 -0.602 1.00 93.62 255 LEU A C 1
ATOM 1965 O O . LEU A 1 255 ? 14.863 -1.608 0.170 1.00 93.62 255 LEU A O 1
ATOM 1969 N N . ALA A 1 256 ? 15.704 -1.629 -1.913 1.00 91.56 256 ALA A N 1
ATOM 1970 C CA . ALA A 1 256 ? 14.512 -2.199 -2.536 1.00 91.56 256 ALA A CA 1
ATOM 1971 C C . ALA A 1 256 ? 14.171 -3.587 -1.963 1.00 91.56 256 ALA A C 1
ATOM 1973 O O . ALA A 1 256 ? 13.014 -3.837 -1.618 1.00 91.56 256 ALA A O 1
ATOM 1974 N N . THR A 1 257 ? 15.171 -4.459 -1.802 1.00 92.56 257 THR A N 1
ATOM 1975 C CA . THR A 1 257 ? 14.993 -5.793 -1.208 1.00 92.56 257 THR A CA 1
ATOM 1976 C C . THR A 1 257 ? 14.569 -5.702 0.257 1.00 92.56 257 THR A C 1
ATOM 1978 O O . THR A 1 257 ? 13.588 -6.330 0.648 1.00 92.56 257 THR A O 1
ATOM 1981 N N . VAL A 1 258 ? 15.237 -4.871 1.064 1.00 93.25 258 VAL A N 1
ATOM 1982 C CA . VAL A 1 258 ? 14.920 -4.677 2.491 1.00 93.25 258 VAL A CA 1
ATOM 1983 C C . VAL A 1 258 ? 13.498 -4.160 2.683 1.00 93.25 258 VAL A C 1
ATOM 1985 O O . VAL A 1 258 ? 12.792 -4.636 3.568 1.00 93.25 258 VAL A O 1
ATOM 1988 N N . ILE A 1 259 ? 13.047 -3.225 1.845 1.00 93.19 259 ILE A N 1
ATOM 1989 C CA . ILE A 1 259 ? 11.670 -2.719 1.882 1.00 93.19 259 ILE A CA 1
ATOM 1990 C C . ILE A 1 259 ? 10.663 -3.857 1.678 1.00 93.19 259 ILE A C 1
ATOM 1992 O O . ILE A 1 259 ? 9.668 -3.929 2.401 1.00 93.19 259 ILE A O 1
ATOM 1996 N N . LEU A 1 260 ? 10.910 -4.752 0.719 1.00 92.19 260 LEU A N 1
ATOM 1997 C CA . LEU A 1 260 ? 10.016 -5.875 0.450 1.00 92.19 260 LEU A CA 1
ATOM 1998 C C . LEU A 1 260 ? 10.039 -6.920 1.575 1.00 92.19 260 LEU A C 1
ATOM 2000 O O . LEU A 1 260 ? 8.983 -7.393 1.991 1.00 92.19 260 LEU A O 1
ATOM 2004 N N . VAL A 1 261 ? 11.220 -7.232 2.114 1.00 92.31 261 VAL A N 1
ATOM 2005 C CA . VAL A 1 261 ? 11.359 -8.116 3.283 1.00 92.31 261 VAL A CA 1
ATOM 2006 C C . VAL A 1 261 ? 10.618 -7.534 4.487 1.00 92.31 261 VAL A C 1
ATOM 2008 O O . VAL A 1 261 ? 9.892 -8.248 5.173 1.00 92.31 261 VAL A O 1
ATOM 2011 N N . LEU A 1 262 ? 10.721 -6.224 4.722 1.00 92.44 262 LEU A N 1
ATOM 2012 C CA . LEU A 1 262 ? 10.003 -5.563 5.808 1.00 92.44 262 LEU A CA 1
ATOM 2013 C C . LEU A 1 262 ? 8.482 -5.670 5.628 1.00 92.44 262 LEU A C 1
ATOM 2015 O O . LEU A 1 262 ? 7.773 -5.944 6.594 1.00 92.44 262 LEU A O 1
ATOM 2019 N N . GLN A 1 263 ? 7.972 -5.529 4.401 1.00 91.94 263 GLN A N 1
ATOM 2020 C CA . GLN A 1 263 ? 6.554 -5.771 4.113 1.00 91.94 263 GLN A CA 1
ATOM 2021 C C . GLN A 1 263 ? 6.130 -7.208 4.412 1.00 91.94 263 GLN A C 1
ATOM 2023 O O . GLN A 1 263 ? 5.062 -7.403 4.988 1.00 91.94 263 GLN A O 1
ATOM 2028 N N . ALA A 1 264 ? 6.950 -8.193 4.047 1.00 90.50 264 ALA A N 1
ATOM 2029 C CA . ALA A 1 264 ? 6.682 -9.598 4.329 1.00 90.50 264 ALA A CA 1
ATOM 2030 C C . ALA A 1 264 ? 6.618 -9.882 5.832 1.00 90.50 264 ALA A C 1
ATOM 2032 O O . ALA A 1 264 ? 5.655 -10.483 6.307 1.00 90.50 264 ALA A O 1
ATOM 2033 N N . VAL A 1 265 ? 7.593 -9.379 6.594 1.00 90.00 265 VAL A N 1
ATOM 2034 C CA . VAL A 1 265 ? 7.613 -9.499 8.059 1.00 90.00 265 VAL A CA 1
ATOM 2035 C C . VAL A 1 265 ? 6.374 -8.841 8.665 1.00 90.00 265 VAL A C 1
ATOM 2037 O O . VAL A 1 265 ? 5.693 -9.448 9.490 1.00 90.00 265 VAL A O 1
ATOM 2040 N N . CYS A 1 266 ? 6.026 -7.630 8.228 1.00 89.50 266 CYS A N 1
ATOM 2041 C CA . CYS A 1 266 ? 4.824 -6.937 8.680 1.00 89.50 266 CYS A CA 1
ATOM 2042 C C . CYS A 1 266 ? 3.536 -7.719 8.369 1.00 89.50 266 CYS A C 1
ATOM 2044 O O . CYS A 1 266 ? 2.667 -7.839 9.234 1.00 89.50 266 CYS A O 1
ATOM 2046 N N . ALA A 1 267 ? 3.418 -8.277 7.162 1.00 88.31 267 ALA A N 1
ATOM 2047 C CA . ALA A 1 267 ? 2.274 -9.089 6.763 1.00 88.31 267 ALA A CA 1
ATOM 2048 C C . ALA A 1 267 ? 2.179 -10.388 7.575 1.00 88.31 267 ALA A C 1
ATOM 2050 O O . ALA A 1 267 ? 1.083 -10.764 7.988 1.00 88.31 267 ALA A O 1
ATOM 2051 N N . LEU A 1 268 ? 3.312 -11.042 7.856 1.00 88.50 268 LEU A N 1
ATOM 2052 C CA . LEU A 1 268 ? 3.378 -12.237 8.696 1.00 88.50 268 LEU A CA 1
ATOM 2053 C C . LEU A 1 268 ? 2.935 -11.935 10.132 1.00 88.50 268 LEU A C 1
ATOM 2055 O O . LEU A 1 268 ? 2.086 -12.641 10.672 1.00 88.50 268 LEU A O 1
ATOM 2059 N N . VAL A 1 269 ? 3.457 -10.863 10.736 1.00 87.19 269 VAL A N 1
ATOM 2060 C CA . VAL A 1 269 ? 3.049 -10.419 12.080 1.00 87.19 269 VAL A CA 1
ATOM 2061 C C . VAL A 1 269 ? 1.547 -10.147 12.123 1.00 87.19 269 VAL A C 1
ATOM 2063 O O . VAL A 1 269 ? 0.871 -10.559 13.069 1.00 87.19 269 VAL A O 1
ATOM 2066 N N . LEU A 1 270 ? 1.004 -9.497 11.092 1.00 84.69 270 LEU A N 1
ATOM 2067 C CA . LEU A 1 270 ? -0.425 -9.231 11.004 1.00 84.69 270 LEU A CA 1
ATOM 2068 C C . LEU A 1 270 ? -1.242 -10.521 10.863 1.00 84.69 270 LEU A C 1
ATOM 2070 O O . LEU A 1 270 ? -2.235 -10.684 11.565 1.00 84.69 270 LEU A O 1
ATOM 2074 N N . ALA A 1 271 ? -0.801 -11.457 10.018 1.00 85.25 271 ALA A N 1
ATOM 2075 C CA . ALA A 1 271 ? -1.446 -12.755 9.837 1.00 85.25 271 ALA A CA 1
ATOM 2076 C C . ALA A 1 271 ? -1.500 -13.555 11.143 1.00 85.25 271 ALA A C 1
ATOM 2078 O O . ALA A 1 271 ? -2.558 -14.069 11.507 1.00 85.25 271 ALA A O 1
ATOM 2079 N N . LEU A 1 272 ? -0.382 -13.605 11.875 1.00 85.25 272 LEU A N 1
ATOM 2080 C CA . LEU A 1 272 ? -0.299 -14.261 13.178 1.00 85.25 272 LEU A CA 1
ATOM 2081 C C . LEU A 1 272 ? -1.199 -13.573 14.209 1.00 85.25 272 LEU A C 1
ATOM 2083 O O . LEU A 1 272 ? -1.916 -14.254 14.932 1.00 85.25 272 LEU A O 1
ATOM 2087 N N . THR A 1 273 ? -1.212 -12.237 14.247 1.00 79.69 273 THR A N 1
ATOM 2088 C CA . THR A 1 273 ? -2.062 -11.456 15.165 1.00 79.69 273 THR A CA 1
ATOM 2089 C C . THR A 1 273 ? -3.544 -11.691 14.892 1.00 79.69 273 THR A C 1
ATOM 2091 O O . THR A 1 273 ? -4.327 -11.880 15.820 1.00 79.69 273 THR A O 1
ATOM 2094 N N . THR A 1 274 ? -3.943 -11.712 13.619 1.00 76.81 274 THR A N 1
ATOM 2095 C CA . THR A 1 274 ? -5.310 -12.062 13.240 1.00 76.81 274 THR A CA 1
ATOM 2096 C C . THR A 1 274 ? -5.603 -13.504 13.650 1.00 76.81 274 THR A C 1
ATOM 2098 O O . THR A 1 274 ? -6.578 -13.731 14.346 1.00 76.81 274 THR A O 1
ATOM 2101 N N . ALA A 1 275 ? -4.755 -14.484 13.329 1.00 78.12 275 ALA A N 1
ATOM 2102 C CA . ALA A 1 275 ? -5.002 -15.879 13.702 1.00 78.12 275 ALA A CA 1
ATOM 2103 C C . ALA A 1 275 ? -5.154 -16.081 15.223 1.00 78.12 275 ALA A C 1
ATOM 2105 O O . ALA A 1 275 ? -6.108 -16.724 15.662 1.00 78.12 275 ALA A O 1
ATOM 2106 N N . THR A 1 276 ? -4.274 -15.497 16.042 1.00 78.25 276 THR A N 1
ATOM 2107 C CA . THR A 1 276 ? -4.322 -15.654 17.505 1.00 78.25 276 THR A CA 1
ATOM 2108 C C . THR A 1 276 ? -5.567 -15.029 18.128 1.00 78.25 276 THR A C 1
ATOM 2110 O O . THR A 1 276 ? -6.141 -15.626 19.036 1.00 78.25 276 THR A O 1
ATOM 2113 N N . MET A 1 277 ? -6.037 -13.889 17.612 1.00 70.06 277 MET A N 1
ATOM 2114 C CA . MET A 1 277 ? -7.253 -13.222 18.099 1.00 70.06 277 MET A CA 1
ATOM 2115 C C . MET A 1 277 ? -8.537 -14.040 17.895 1.00 70.06 277 MET A C 1
ATOM 2117 O O . MET A 1 277 ? -9.503 -13.808 18.618 1.00 70.06 277 MET A O 1
ATOM 2121 N N . TYR A 1 278 ? -8.565 -14.977 16.938 1.00 69.12 278 TYR A N 1
ATOM 2122 C CA . TYR A 1 278 ? -9.752 -15.797 16.648 1.00 69.12 278 TYR A CA 1
ATOM 2123 C C . TYR A 1 278 ? -9.612 -17.276 17.032 1.00 69.12 278 TYR A C 1
ATOM 2125 O O . TYR A 1 278 ? -10.626 -17.962 17.116 1.00 69.12 278 TYR A O 1
ATOM 2133 N N . ILE A 1 279 ? -8.390 -17.773 17.259 1.00 68.62 279 ILE A N 1
ATOM 2134 C CA . ILE A 1 279 ? -8.140 -19.155 17.707 1.00 68.62 279 ILE A CA 1
ATOM 2135 C C . ILE A 1 279 ? -8.104 -19.255 19.238 1.00 68.62 279 ILE A C 1
ATOM 2137 O O . ILE A 1 279 ? -8.477 -20.292 19.784 1.00 68.62 279 ILE A O 1
ATOM 2141 N N . ALA A 1 280 ? -7.674 -18.208 19.951 1.00 54.44 280 ALA A N 1
ATOM 2142 C CA . ALA A 1 280 ? -7.673 -18.241 21.409 1.00 54.44 280 ALA A CA 1
ATOM 2143 C C . ALA A 1 280 ? -9.126 -18.271 21.933 1.00 54.44 280 ALA A C 1
ATOM 2145 O O . ALA A 1 280 ? -9.897 -17.368 21.593 1.00 54.44 280 ALA A O 1
ATOM 2146 N N . PRO A 1 281 ? -9.524 -19.271 22.749 1.00 44.66 281 PRO A N 1
ATOM 2147 C CA . PRO A 1 281 ? -10.811 -19.230 23.431 1.00 44.66 281 PRO A CA 1
ATOM 2148 C C . PRO A 1 281 ? -10.861 -17.950 24.264 1.00 44.66 281 PRO A C 1
ATOM 2150 O O . PRO A 1 281 ? -9.860 -17.588 24.885 1.00 44.66 281 PRO A O 1
ATOM 2153 N N . ASP A 1 282 ? -11.995 -17.246 24.242 1.00 46.69 282 ASP A N 1
ATOM 2154 C CA . ASP A 1 282 ? -12.201 -16.046 25.051 1.00 46.69 282 ASP A CA 1
ATOM 2155 C C . ASP A 1 282 ? -11.990 -16.379 26.531 1.00 46.69 282 ASP A C 1
ATOM 2157 O O . ASP A 1 282 ? -12.901 -16.756 27.253 1.00 46.69 282 ASP A O 1
ATOM 2161 N N . SER A 1 283 ? -10.769 -16.184 27.006 1.00 41.50 283 SER A N 1
ATOM 2162 C CA . SER A 1 283 ? -10.442 -16.034 28.419 1.00 41.50 283 SER A CA 1
ATOM 2163 C C . SER A 1 283 ? -10.689 -14.595 28.876 1.00 41.50 283 SER A C 1
ATOM 2165 O O . SER A 1 283 ? -10.195 -14.164 29.917 1.00 41.50 283 SER A O 1
ATOM 2167 N N . ARG A 1 284 ? -11.445 -13.816 28.088 1.00 49.62 284 ARG A N 1
ATOM 2168 C CA . ARG A 1 284 ? -11.900 -12.493 28.491 1.00 49.62 284 ARG A CA 1
ATOM 2169 C C . ARG A 1 284 ? -12.934 -12.694 29.598 1.00 49.62 284 ARG A C 1
ATOM 2171 O O . ARG A 1 284 ? -13.918 -13.384 29.342 1.00 49.62 284 ARG A O 1
ATOM 2178 N N . PRO A 1 285 ? -12.719 -12.124 30.796 1.00 42.00 285 PRO A N 1
ATOM 2179 C CA . PRO A 1 285 ? -13.690 -12.221 31.869 1.00 42.00 285 PRO A CA 1
ATOM 2180 C C . PRO A 1 285 ? -15.041 -11.747 31.348 1.00 42.00 285 PRO A C 1
ATOM 2182 O O . PRO A 1 285 ? -15.125 -10.683 30.724 1.00 42.00 285 PRO A O 1
ATOM 2185 N N . GLU A 1 286 ? -16.063 -12.571 31.566 1.00 39.81 286 GLU A N 1
ATOM 2186 C CA . GLU A 1 286 ? -17.450 -12.200 31.328 1.00 39.81 286 GLU A CA 1
ATOM 2187 C C . GLU A 1 286 ? -17.680 -10.841 32.005 1.00 39.81 286 GLU A C 1
ATOM 2189 O O . GLU A 1 286 ? -17.326 -10.680 33.182 1.00 39.81 286 GLU A O 1
ATOM 2194 N N . PRO A 1 287 ? -18.161 -9.819 31.275 1.00 45.50 287 PRO A N 1
ATOM 2195 C CA . PRO A 1 287 ? -18.517 -8.572 31.920 1.00 45.50 287 PRO A CA 1
ATOM 2196 C C . PRO A 1 287 ? -19.559 -8.886 33.002 1.00 45.50 287 PRO A C 1
ATOM 2198 O O . PRO A 1 287 ? -20.429 -9.731 32.775 1.00 45.50 287 PRO A O 1
ATOM 2201 N N . PRO A 1 288 ? -19.468 -8.247 34.180 1.00 47.53 288 PRO A N 1
ATOM 2202 C CA . PRO A 1 288 ? -20.471 -8.436 35.214 1.00 47.53 288 PRO A CA 1
ATOM 2203 C C . PRO A 1 288 ? -21.858 -8.141 34.623 1.00 47.53 288 PRO A C 1
ATOM 2205 O O . PRO A 1 288 ? -21.965 -7.237 33.786 1.00 47.53 288 PRO A O 1
ATOM 2208 N N . PRO A 1 289 ? -22.897 -8.898 35.017 1.00 43.66 289 PRO A N 1
ATOM 2209 C CA . PRO A 1 289 ? -24.245 -8.698 34.509 1.00 43.66 289 PRO A CA 1
ATOM 2210 C C . PRO A 1 289 ? -24.639 -7.233 34.708 1.00 43.66 289 PRO A C 1
ATOM 2212 O O . PRO A 1 289 ? -24.633 -6.719 35.825 1.00 43.66 289 PRO A O 1
ATOM 2215 N N . VAL A 1 290 ? -24.903 -6.549 33.597 1.00 58.41 290 VAL A N 1
ATOM 2216 C CA . VAL A 1 290 ? -25.423 -5.184 33.596 1.00 58.41 290 VAL A CA 1
ATOM 2217 C C . VAL A 1 290 ? -26.927 -5.295 33.810 1.00 58.41 290 VAL A C 1
ATOM 2219 O O . VAL A 1 290 ? -27.597 -6.026 33.077 1.00 58.41 290 VAL A O 1
ATOM 2222 N N . ASP A 1 291 ? -27.451 -4.602 34.820 1.00 59.31 291 ASP A N 1
ATOM 2223 C CA . ASP A 1 291 ? -28.892 -4.523 35.046 1.00 59.31 291 ASP A CA 1
ATOM 2224 C C . ASP A 1 291 ? -29.597 -4.018 33.776 1.00 59.31 291 ASP A C 1
ATOM 2226 O O . ASP A 1 291 ? -29.105 -3.086 33.126 1.00 59.31 291 ASP A O 1
ATOM 2230 N N . PRO A 1 292 ? -30.739 -4.613 33.389 1.00 52.75 292 PRO A N 1
ATOM 2231 C CA . PRO A 1 292 ? -31.407 -4.260 32.149 1.00 52.75 292 PRO A CA 1
ATOM 2232 C C . PRO A 1 292 ? -31.789 -2.771 32.155 1.00 52.75 292 PRO A C 1
ATOM 2234 O O . PRO A 1 292 ? -32.433 -2.305 33.102 1.00 52.75 292 PRO A O 1
ATOM 2237 N N . PRO A 1 293 ? -31.430 -2.002 31.110 1.00 54.91 293 PRO A N 1
ATOM 2238 C CA . PRO A 1 293 ? -31.874 -0.624 30.999 1.00 54.91 293 PRO A CA 1
ATOM 2239 C C . PRO A 1 293 ? -33.400 -0.573 30.866 1.00 54.91 293 PRO A C 1
ATOM 2241 O O . PRO A 1 293 ? -34.022 -1.427 30.228 1.00 54.91 293 PRO A O 1
ATOM 2244 N N . ALA A 1 294 ? -34.002 0.453 31.470 1.00 55.50 294 ALA A N 1
ATOM 2245 C CA . ALA A 1 294 ? -35.427 0.731 31.347 1.00 55.50 294 ALA A CA 1
ATOM 2246 C C . ALA A 1 294 ? -35.843 0.806 29.860 1.00 55.50 294 ALA A C 1
ATOM 2248 O O . ALA A 1 294 ? -35.071 1.308 29.038 1.00 55.50 294 ALA A O 1
ATOM 2249 N N . PRO A 1 295 ? -37.046 0.327 29.496 1.00 50.19 295 PRO A N 1
ATOM 2250 C CA . PRO A 1 295 ? -37.465 0.237 28.102 1.00 50.19 295 PRO A CA 1
ATOM 2251 C C . PRO A 1 295 ? -37.490 1.621 27.436 1.00 50.19 295 PRO A C 1
ATOM 2253 O O . PRO A 1 295 ? -38.270 2.495 27.815 1.00 50.19 295 PRO A O 1
ATOM 2256 N N . GLU A 1 296 ? -36.636 1.819 26.426 1.00 46.47 296 GLU A N 1
ATOM 2257 C CA . GLU A 1 296 ? -36.684 3.010 25.575 1.00 46.47 296 GLU A CA 1
ATOM 2258 C C . GLU A 1 296 ? -37.932 2.990 24.667 1.00 46.47 296 GLU A C 1
ATOM 2260 O O . GLU A 1 296 ? -38.322 1.937 24.153 1.00 46.47 296 GLU A O 1
ATOM 2265 N N . PRO A 1 297 ? -38.554 4.157 24.407 1.00 44.66 297 PRO A N 1
ATOM 2266 C CA . PRO A 1 297 ? -39.707 4.266 23.524 1.00 44.66 297 PRO A CA 1
ATOM 2267 C C . PRO A 1 297 ? -39.333 3.930 22.073 1.00 44.66 297 PRO A C 1
ATOM 2269 O O . PRO A 1 297 ? -38.378 4.462 21.502 1.00 44.66 297 PRO A O 1
ATOM 2272 N N . SER A 1 298 ? -40.142 3.060 21.468 1.00 40.69 298 SER A N 1
ATOM 2273 C CA . SER A 1 298 ? -40.035 2.544 20.102 1.00 40.69 298 SER A CA 1
ATOM 2274 C C . SER A 1 298 ? -39.773 3.643 19.063 1.00 40.69 298 SER A C 1
ATOM 2276 O O . SER A 1 298 ? -40.663 4.434 18.739 1.00 40.69 298 SER A O 1
ATOM 2278 N N . ARG A 1 299 ? -38.565 3.678 18.488 1.00 44.25 299 ARG A N 1
ATOM 2279 C CA . ARG A 1 299 ? -38.259 4.511 17.316 1.00 44.25 299 ARG A CA 1
ATOM 2280 C C . ARG A 1 299 ? -38.580 3.746 16.033 1.00 44.25 299 ARG A C 1
ATOM 2282 O O . ARG A 1 299 ? -38.161 2.607 15.853 1.00 44.25 299 ARG A O 1
ATOM 2289 N N . LEU A 1 300 ? -39.329 4.404 15.149 1.00 37.84 300 LEU A N 1
ATOM 2290 C CA . LEU A 1 300 ? -39.770 3.901 13.846 1.00 37.84 300 LEU A CA 1
ATOM 2291 C C . LEU A 1 300 ? -38.600 3.426 12.958 1.00 37.84 300 LEU A C 1
ATOM 2293 O O . LEU A 1 300 ? -37.494 3.970 13.046 1.00 37.84 300 LEU A O 1
ATOM 2297 N N . PRO A 1 301 ? -38.839 2.456 12.054 1.00 35.50 301 PRO A N 1
ATOM 2298 C CA . PRO A 1 301 ? -37.802 1.897 11.197 1.00 35.50 301 PRO A CA 1
ATOM 2299 C C . PRO A 1 301 ? -37.270 2.945 10.211 1.00 35.50 301 PRO A C 1
ATOM 2301 O O . PRO A 1 301 ? -37.980 3.436 9.333 1.00 35.50 301 PRO A O 1
ATOM 2304 N N . VAL A 1 302 ? -35.981 3.263 10.330 1.00 35.25 302 VAL A N 1
ATOM 2305 C CA . VAL A 1 302 ? -35.253 4.077 9.352 1.00 35.25 302 VAL A CA 1
ATOM 2306 C C . VAL A 1 302 ? -35.050 3.238 8.087 1.00 35.25 302 VAL A C 1
ATOM 2308 O O . VAL A 1 302 ? -34.237 2.311 8.072 1.00 35.25 302 VAL A O 1
ATOM 2311 N N . GLN A 1 303 ? -35.782 3.554 7.015 1.00 31.30 303 GLN A N 1
ATOM 2312 C CA . GLN A 1 303 ? -35.564 2.951 5.698 1.00 31.30 303 GLN A CA 1
ATOM 2313 C C . GLN A 1 303 ? -34.144 3.266 5.203 1.00 31.30 303 GLN A C 1
ATOM 2315 O O . GLN A 1 303 ? -33.757 4.423 5.031 1.00 31.30 303 GLN A O 1
ATOM 2320 N N . ARG A 1 304 ? -33.347 2.215 4.982 1.00 36.09 304 ARG A N 1
ATOM 2321 C CA . ARG A 1 304 ? -31.966 2.310 4.493 1.00 36.09 304 ARG A CA 1
ATOM 2322 C C . ARG A 1 304 ? -31.940 2.329 2.958 1.00 36.09 304 ARG A C 1
ATOM 2324 O O . ARG A 1 304 ? -32.569 1.470 2.344 1.00 36.09 304 ARG A O 1
ATOM 2331 N N . PRO A 1 305 ? -31.163 3.215 2.311 1.00 33.25 305 PRO A N 1
ATOM 2332 C CA . PRO A 1 305 ? -30.884 3.087 0.886 1.00 33.25 305 PRO A CA 1
ATOM 2333 C C . PRO A 1 305 ? -29.961 1.885 0.621 1.00 33.25 305 PRO A C 1
ATOM 2335 O O . PRO A 1 305 ? -29.014 1.628 1.369 1.00 33.25 305 PRO A O 1
ATOM 2338 N N . ALA A 1 306 ? -30.235 1.156 -0.463 1.00 33.19 306 ALA A N 1
ATOM 2339 C CA . ALA A 1 306 ? -29.501 -0.036 -0.881 1.00 33.19 306 ALA A CA 1
ATOM 2340 C C . ALA A 1 306 ? -27.988 0.231 -1.039 1.00 33.19 306 ALA A C 1
ATOM 2342 O O . ALA A 1 306 ? -27.558 1.129 -1.768 1.00 33.19 306 ALA A O 1
ATOM 2343 N N . ARG A 1 307 ? -27.165 -0.568 -0.345 1.00 37.31 307 ARG A N 1
ATOM 2344 C CA . ARG A 1 307 ? -25.695 -0.512 -0.384 1.00 37.31 307 ARG A CA 1
ATOM 2345 C C . ARG A 1 307 ? -25.174 -1.003 -1.747 1.00 37.31 307 ARG A C 1
ATOM 2347 O O . ARG A 1 307 ? -25.298 -2.178 -2.079 1.00 37.31 307 ARG A O 1
ATOM 2354 N N . SER A 1 308 ? -24.489 -0.137 -2.494 1.00 36.34 308 SER A N 1
ATOM 2355 C CA . SER A 1 308 ? -23.674 -0.498 -3.667 1.00 36.34 308 SER A CA 1
ATOM 2356 C C . SER A 1 308 ? -22.364 -1.172 -3.215 1.00 36.34 308 SER A C 1
ATOM 2358 O O . SER A 1 308 ? -21.349 -0.507 -3.009 1.00 36.34 308 SER A O 1
ATOM 2360 N N . GLY A 1 309 ? -22.416 -2.481 -2.958 1.00 47.38 309 GLY A N 1
ATOM 2361 C CA . GLY A 1 309 ? -21.380 -3.244 -2.240 1.00 47.38 309 GLY A CA 1
ATOM 2362 C C . GLY A 1 309 ? -20.304 -3.993 -3.053 1.00 47.38 309 GLY A C 1
ATOM 2363 O O . GLY A 1 309 ? -19.220 -4.164 -2.504 1.00 47.38 309 GLY A O 1
ATOM 2364 N N . PRO A 1 310 ? -20.510 -4.425 -4.315 1.00 40.50 310 PRO A N 1
ATOM 2365 C CA . PRO A 1 310 ? -19.455 -5.112 -5.084 1.00 40.50 310 PRO A CA 1
ATOM 2366 C C . PRO A 1 310 ? -19.028 -4.396 -6.377 1.00 40.50 310 PRO A C 1
ATOM 2368 O O . PRO A 1 310 ? -18.019 -4.764 -6.977 1.00 40.50 310 PRO A O 1
ATOM 2371 N N . ALA A 1 311 ? -19.760 -3.362 -6.803 1.00 38.12 311 ALA A N 1
ATOM 2372 C CA . ALA A 1 311 ? -19.592 -2.774 -8.128 1.00 38.12 311 ALA A CA 1
ATOM 2373 C C . ALA A 1 311 ? -18.220 -2.112 -8.322 1.00 38.12 311 ALA A C 1
ATOM 2375 O O . ALA A 1 311 ? -17.618 -2.304 -9.359 1.00 38.12 311 ALA A O 1
ATOM 2376 N N . ALA A 1 312 ? -17.659 -1.398 -7.342 1.00 40.03 312 ALA A N 1
ATOM 2377 C CA . ALA A 1 312 ? -16.391 -0.687 -7.558 1.00 40.03 312 ALA A CA 1
ATOM 2378 C C . ALA A 1 312 ? -15.187 -1.627 -7.780 1.00 40.03 312 ALA A C 1
ATOM 2380 O O . ALA A 1 312 ? -14.346 -1.353 -8.632 1.00 40.03 312 ALA A O 1
ATOM 2381 N N . PHE A 1 313 ? -15.133 -2.759 -7.066 1.00 41.00 313 PHE A N 1
ATOM 2382 C CA . PHE A 1 313 ? -14.057 -3.745 -7.210 1.00 41.00 313 PHE A CA 1
ATOM 2383 C C . PHE A 1 313 ? -14.170 -4.504 -8.539 1.00 41.00 313 PHE A C 1
ATOM 2385 O O . PHE A 1 313 ? -13.191 -4.623 -9.270 1.00 41.00 313 PHE A O 1
ATOM 2392 N N . VAL A 1 314 ? -15.382 -4.944 -8.896 1.00 45.41 314 VAL A N 1
ATOM 2393 C CA . VAL A 1 314 ? -15.634 -5.629 -10.173 1.00 45.41 314 VAL A CA 1
ATOM 2394 C C . VAL A 1 314 ? -15.454 -4.668 -11.350 1.00 45.41 314 VAL A C 1
ATOM 2396 O O . VAL A 1 314 ? -14.778 -5.012 -12.309 1.00 45.41 314 VAL A O 1
ATOM 2399 N N . THR A 1 315 ? -15.954 -3.434 -11.263 1.00 44.50 315 THR A N 1
ATOM 2400 C CA . THR A 1 315 ? -15.784 -2.411 -12.305 1.00 44.50 315 THR A CA 1
ATOM 2401 C C . THR A 1 315 ? -14.318 -2.008 -12.467 1.00 44.50 315 THR A C 1
ATOM 2403 O O . THR A 1 315 ? -13.874 -1.835 -13.594 1.00 44.50 315 THR A O 1
ATOM 2406 N N . GLY A 1 316 ? -13.531 -1.925 -11.389 1.00 40.50 316 GLY A N 1
ATOM 2407 C CA . GLY A 1 316 ? -12.092 -1.641 -11.468 1.00 40.50 316 GLY A CA 1
ATOM 2408 C C . GLY A 1 316 ? -11.297 -2.753 -12.162 1.00 40.50 316 GLY A C 1
ATOM 2409 O O . GLY A 1 316 ? -10.508 -2.473 -13.064 1.00 40.50 316 GLY A O 1
ATOM 2410 N N . VAL A 1 317 ? -11.556 -4.017 -11.806 1.00 45.97 317 VAL A N 1
ATOM 2411 C CA . VAL A 1 317 ? -10.936 -5.186 -12.457 1.00 45.97 317 VAL A CA 1
ATOM 2412 C C . VAL A 1 317 ? -11.379 -5.294 -13.918 1.00 45.97 317 VAL A C 1
ATOM 2414 O O . VAL A 1 317 ? -10.544 -5.488 -14.797 1.00 45.97 317 VAL A O 1
ATOM 2417 N N . VAL A 1 318 ? -12.668 -5.092 -14.206 1.00 47.69 318 VAL A N 1
ATOM 2418 C CA . VAL A 1 318 ? -13.207 -5.122 -15.573 1.00 47.69 318 VAL A CA 1
ATOM 2419 C C . VAL A 1 318 ? -12.636 -3.983 -16.416 1.00 47.69 318 VAL A C 1
ATOM 2421 O O . VAL A 1 318 ? -12.220 -4.238 -17.538 1.00 47.69 318 VAL A O 1
ATOM 2424 N N . ILE A 1 319 ? -12.522 -2.756 -15.898 1.00 50.50 319 ILE A N 1
ATOM 2425 C CA . ILE A 1 319 ? -11.892 -1.643 -16.628 1.00 50.50 319 ILE A CA 1
ATOM 2426 C C . ILE A 1 319 ? -10.405 -1.930 -16.873 1.00 50.50 319 ILE A C 1
ATOM 2428 O O . ILE A 1 319 ? -9.929 -1.710 -17.983 1.00 50.50 319 ILE A O 1
ATOM 2432 N N . GLY A 1 320 ? -9.680 -2.477 -15.892 1.00 39.91 320 GLY A N 1
ATOM 2433 C CA . GLY A 1 320 ? -8.279 -2.876 -16.061 1.00 39.91 320 GLY A CA 1
ATOM 2434 C C . GLY A 1 320 ? -8.093 -3.941 -17.148 1.00 39.91 320 GLY A C 1
ATOM 2435 O O . GLY A 1 320 ? -7.249 -3.786 -18.031 1.00 39.91 320 GLY A O 1
ATOM 2436 N N . VAL A 1 321 ? -8.937 -4.977 -17.145 1.00 54.25 321 VAL A N 1
ATOM 2437 C CA . VAL A 1 321 ? -8.932 -6.052 -18.151 1.00 54.25 321 VAL A CA 1
ATOM 2438 C C . VAL A 1 321 ? -9.383 -5.543 -19.524 1.00 54.25 321 VAL A C 1
ATOM 2440 O O . VAL A 1 321 ? -8.797 -5.920 -20.536 1.00 54.25 321 VAL A O 1
ATOM 2443 N N . VAL A 1 322 ? -10.374 -4.649 -19.589 1.00 53.38 322 VAL A N 1
ATOM 2444 C CA . VAL A 1 322 ? -10.869 -4.060 -20.844 1.00 53.38 322 VAL A CA 1
ATOM 2445 C C . VAL A 1 322 ? -9.843 -3.106 -21.449 1.00 53.38 322 VAL A C 1
ATOM 2447 O O . VAL A 1 322 ? -9.629 -3.156 -22.656 1.00 53.38 322 VAL A O 1
ATOM 2450 N N . LEU A 1 323 ? -9.156 -2.285 -20.652 1.00 47.69 323 LEU A N 1
ATOM 2451 C CA . LEU A 1 323 ? -8.094 -1.405 -21.149 1.00 47.69 323 LEU A CA 1
ATOM 2452 C C . LEU A 1 323 ? -6.863 -2.204 -21.601 1.00 47.69 323 LEU A C 1
ATOM 2454 O O . LEU A 1 323 ? -6.309 -1.917 -22.665 1.00 47.69 323 LEU A O 1
ATOM 2458 N N . ALA A 1 324 ? -6.486 -3.257 -20.867 1.00 46.53 324 ALA A N 1
ATOM 2459 C CA . ALA A 1 324 ? -5.431 -4.182 -21.287 1.00 46.53 324 ALA A CA 1
ATOM 2460 C C . ALA A 1 324 ? -5.814 -4.939 -22.576 1.00 46.53 324 ALA A C 1
ATOM 2462 O O . ALA A 1 324 ? -5.016 -5.042 -23.511 1.00 46.53 324 ALA A O 1
ATOM 2463 N N . GLY A 1 325 ? -7.064 -5.400 -22.675 1.00 38.03 325 GLY A N 1
ATOM 2464 C CA . GLY A 1 325 ? -7.606 -6.087 -23.847 1.00 38.03 325 GLY A CA 1
ATOM 2465 C C . GLY A 1 325 ? -7.776 -5.181 -25.072 1.00 38.03 325 GLY A C 1
ATOM 2466 O O . GLY A 1 325 ? -7.509 -5.610 -26.196 1.00 38.03 325 GLY A O 1
ATOM 2467 N N . ALA A 1 326 ? -8.158 -3.916 -24.884 1.00 47.41 326 ALA A N 1
ATOM 2468 C CA . ALA A 1 326 ? -8.270 -2.923 -25.952 1.00 47.41 326 ALA A CA 1
ATOM 2469 C C . ALA A 1 326 ? -6.892 -2.532 -26.508 1.00 47.41 326 ALA A C 1
ATOM 2471 O O . ALA A 1 326 ? -6.731 -2.436 -27.726 1.00 47.41 326 ALA A O 1
ATOM 2472 N N . GLY A 1 327 ? -5.875 -2.412 -25.645 1.00 44.97 327 GLY A N 1
ATOM 2473 C CA . GLY A 1 327 ? -4.482 -2.216 -26.063 1.00 44.97 327 GLY A CA 1
ATOM 2474 C C . GLY A 1 327 ? -3.920 -3.387 -26.883 1.00 44.97 327 GLY A C 1
ATOM 2475 O O . GLY A 1 327 ? -3.121 -3.174 -27.797 1.00 44.97 327 GLY A O 1
ATOM 2476 N N . LEU A 1 328 ? -4.381 -4.615 -26.615 1.00 44.88 328 LEU A N 1
ATOM 2477 C CA . LEU A 1 328 ? -4.027 -5.816 -27.382 1.00 44.88 328 LEU A CA 1
ATOM 2478 C C . LEU A 1 328 ? -4.819 -5.942 -28.697 1.00 44.88 328 LEU A C 1
ATOM 2480 O O . LEU A 1 328 ? -4.257 -6.359 -29.709 1.00 44.88 328 LEU A O 1
ATOM 2484 N N . ARG A 1 329 ? -6.100 -5.542 -28.736 1.00 47.38 329 ARG A N 1
ATOM 2485 C CA . ARG A 1 329 ? -6.926 -5.571 -29.964 1.00 47.38 329 ARG A CA 1
ATOM 2486 C C . ARG A 1 329 ? -6.585 -4.469 -30.966 1.00 47.38 329 ARG A C 1
ATOM 2488 O O . ARG A 1 329 ? -6.646 -4.731 -32.165 1.00 47.38 329 ARG A O 1
ATOM 2495 N N . ALA A 1 330 ? -6.143 -3.297 -30.509 1.00 43.09 330 ALA A N 1
ATOM 2496 C CA . ALA A 1 330 ? -5.649 -2.221 -31.377 1.00 43.09 330 ALA A CA 1
ATOM 2497 C C . ALA A 1 330 ? -4.363 -2.592 -32.154 1.00 43.09 330 ALA A C 1
ATOM 2499 O O . ALA A 1 330 ? -3.896 -1.822 -32.989 1.00 43.09 330 ALA A O 1
ATOM 2500 N N . ARG A 1 331 ? -3.788 -3.776 -31.894 1.00 48.94 331 ARG A N 1
ATOM 2501 C CA . ARG A 1 331 ? -2.569 -4.294 -32.525 1.00 48.94 331 ARG A CA 1
ATOM 2502 C C . ARG A 1 331 ? -2.794 -5.405 -33.545 1.00 48.94 331 ARG A C 1
ATOM 2504 O O . ARG A 1 331 ? -1.811 -5.998 -33.974 1.00 48.94 331 ARG A O 1
ATOM 2511 N N . ARG A 1 332 ? -4.027 -5.697 -33.978 1.00 43.53 332 ARG A N 1
ATOM 2512 C CA . ARG A 1 332 ? -4.195 -6.530 -35.181 1.00 43.53 332 ARG A CA 1
ATOM 2513 C C . ARG A 1 332 ? -3.777 -5.697 -36.398 1.00 43.53 332 ARG A C 1
ATOM 2515 O O . ARG A 1 332 ? -4.489 -4.746 -36.719 1.00 43.53 332 ARG A O 1
ATOM 2522 N N . PRO A 1 333 ? -2.647 -6.000 -37.066 1.00 44.41 333 PRO A N 1
ATOM 2523 C CA . PRO A 1 333 ? -2.313 -5.319 -38.302 1.00 44.41 333 PRO A CA 1
ATOM 2524 C C . PRO A 1 333 ? -3.420 -5.630 -39.305 1.00 44.41 333 PRO A C 1
ATOM 2526 O O . PRO A 1 333 ? -3.776 -6.793 -39.515 1.00 44.41 333 PRO A O 1
ATOM 2529 N N . GLY A 1 334 ? -3.987 -4.581 -39.896 1.00 45.09 334 GLY A N 1
ATOM 2530 C CA . GLY A 1 334 ? -4.809 -4.723 -41.083 1.00 45.09 334 GLY A CA 1
ATOM 2531 C C . GLY A 1 334 ? -4.000 -5.502 -42.112 1.00 45.09 334 GLY A C 1
ATOM 2532 O O . GLY A 1 334 ? -2.979 -5.019 -42.598 1.00 45.09 334 GLY A O 1
ATOM 2533 N N . ARG A 1 335 ? -4.442 -6.730 -42.391 1.00 46.62 335 ARG A N 1
ATOM 2534 C CA . ARG A 1 335 ? -4.051 -7.503 -43.566 1.00 46.62 335 ARG A CA 1
ATOM 2535 C C . ARG A 1 335 ? -4.403 -6.628 -44.771 1.00 46.62 335 ARG A C 1
ATOM 2537 O O . ARG A 1 335 ? -5.560 -6.582 -45.176 1.00 46.62 335 ARG A O 1
ATOM 2544 N N . ARG A 1 336 ? -3.428 -5.875 -45.280 1.00 45.62 336 ARG A N 1
ATOM 2545 C CA . ARG A 1 336 ? -3.517 -5.259 -46.602 1.00 45.62 336 ARG A CA 1
ATOM 2546 C C . ARG A 1 336 ? -3.464 -6.402 -47.614 1.00 45.62 336 ARG A C 1
ATOM 2548 O O . ARG A 1 336 ? -2.438 -7.069 -47.730 1.00 45.62 336 ARG A O 1
ATOM 2555 N N . ARG A 1 337 ? -4.616 -6.683 -48.221 1.00 46.38 337 ARG A N 1
ATOM 2556 C CA . ARG A 1 337 ? -4.666 -7.000 -49.647 1.00 46.38 337 ARG A CA 1
ATOM 2557 C C . ARG A 1 337 ? -4.475 -5.692 -50.402 1.00 46.38 337 ARG A C 1
ATOM 2559 O O . ARG A 1 337 ? -4.909 -4.655 -49.848 1.00 46.38 337 ARG A O 1
#

Secondary structure (DSSP, 8-state):
--HHHHHHHHHHHHHHHHHHHHHHHHHHHHHHHHHHHHHHHHHHTTGGG--HHHHHHHHHHHHTTS---HHHHHHHHHHHHTTS-HHHHHHHHHHHHHHT-HHHHHHHHHHHHHHHH-HHHHTTS-THHHHHHHHHHHHHHHHHHHHHHHHHHHHHHHS-SHHHHS-HHHHSS--HHHHHHHHHHHHHHHHHHHHHHHHHHHHHHHHTT--BSS------SHHHHHHHHHHHHHHHHHHHTTS----B-SHHHHHHHHHHHHHHHHHHHHHHHHHHHHHS---SPPPPPPPPPPPPP-PPP-PPPPP--SHHHHHHHHHHHHHHHHHHHTT------

pLDDT: mean 72.1, std 16.87, range [31.3, 93.62]

Foldseek 3Di:
DAPQVVLLVLLVVLVVLLVLLLVLLVVLLVLCVQQLQVLLVLQVVCLVVLDPVSSLVSVPVSCDPDDRRLLNVLVVLVVVLVVDDPVSVVVSVVCCLSNPPPVSSLLSLLVSLCVCLQLVCVVVHDDPSLVSNLVSLVSLLVSLLSLLSSQVSCCVRNVGSCSSRNCVVQVSPDDPVSRLVVLVVVLVVSVVSLLSSLLSNVLSLLVVPWDFPVDHQDDSDRVSSVVSSVVSSVQLVCLLVVNDHTHTDDPSNVVSSVSSNSSSVSSVVSVVSSVCSPPDDPPPPDDPDDDDDDDDPDDDDDDDDDDPPCCVVVVSVVVVVVVVVVVVVVPPPPPDD

Solvent-accessible surface area (backbone atoms only — not comparable to full-atom values): 18819 Å² total; per-residue (Å²): 132,58,69,53,58,54,50,42,55,52,49,51,52,50,43,50,51,48,51,57,48,43,57,32,46,56,43,32,39,55,44,42,75,75,34,22,55,61,41,44,54,59,50,56,78,39,58,93,66,64,38,67,68,54,55,51,50,47,48,56,62,62,49,63,92,54,87,63,32,58,45,54,48,51,50,54,49,51,61,51,28,74,74,42,60,73,69,56,32,50,55,51,48,52,48,37,46,64,76,66,36,64,66,52,43,49,51,52,50,51,50,49,45,53,55,63,66,29,46,90,35,51,87,70,44,64,67,69,50,54,51,49,42,34,52,43,26,50,50,53,47,55,38,51,45,48,51,41,51,34,38,50,51,21,38,76,43,54,68,34,44,44,70,62,56,60,54,46,71,65,62,66,75,44,60,73,69,63,43,50,57,51,51,52,53,50,50,52,52,50,52,56,49,47,44,53,37,35,17,45,32,49,50,36,37,34,70,69,72,26,40,42,79,79,56,78,76,76,58,74,46,61,69,45,35,51,47,46,50,51,51,23,40,49,42,26,49,29,30,42,68,71,73,45,66,68,53,52,76,39,73,62,24,44,50,56,52,51,54,37,40,50,40,30,52,42,50,49,53,45,51,51,52,55,50,51,72,72,67,53,75,83,81,66,77,75,73,76,88,73,80,82,75,78,87,74,82,86,76,79,86,79,84,75,80,86,78,88,79,61,58,70,64,54,51,50,52,49,48,55,52,48,54,56,47,47,64,57,58,77,62,64,75,78,82,78,126